Protein AF-A0A4D4KJ68-F1 (afdb_monomer_lite)

Structure (mmCIF, N/CA/C/O backbone):
data_AF-A0A4D4KJ68-F1
#
_entry.id   AF-A0A4D4KJ68-F1
#
loop_
_atom_site.group_PDB
_atom_site.id
_atom_site.type_symbol
_atom_site.label_atom_id
_atom_site.label_alt_id
_atom_site.label_comp_id
_atom_site.label_asym_id
_atom_site.label_entity_id
_atom_site.label_seq_id
_atom_site.pdbx_PDB_ins_code
_atom_site.Cartn_x
_atom_site.Cartn_y
_atom_site.Cartn_z
_atom_site.occupancy
_atom_site.B_iso_or_equiv
_atom_site.auth_seq_id
_atom_site.auth_comp_id
_atom_site.auth_asym_id
_atom_site.auth_atom_id
_atom_site.pdbx_PDB_model_num
ATOM 1 N N . MET A 1 1 ? 14.644 -0.369 -29.462 1.00 51.03 1 MET A N 1
ATOM 2 C CA . MET A 1 1 ? 15.284 -1.515 -28.786 1.00 51.03 1 MET A CA 1
ATOM 3 C C . MET A 1 1 ? 14.792 -2.746 -29.520 1.00 51.03 1 MET A C 1
ATOM 5 O O . MET A 1 1 ? 13.649 -2.711 -29.951 1.00 51.03 1 MET A O 1
ATOM 9 N N . ALA A 1 2 ? 15.653 -3.721 -29.808 1.00 58.53 2 ALA A N 1
ATOM 10 C CA . ALA A 1 2 ? 15.198 -4.954 -30.447 1.00 58.53 2 ALA A CA 1
ATOM 11 C C . ALA A 1 2 ? 14.446 -5.784 -29.404 1.00 58.53 2 ALA A C 1
ATOM 13 O O . ALA A 1 2 ? 14.924 -5.884 -28.274 1.00 58.53 2 ALA A O 1
ATOM 14 N N . ASP A 1 3 ? 13.296 -6.336 -29.775 1.00 65.88 3 ASP A N 1
ATOM 15 C CA . ASP A 1 3 ? 12.542 -7.241 -28.911 1.00 65.88 3 ASP A CA 1
ATOM 16 C C . ASP A 1 3 ? 13.425 -8.441 -28.543 1.00 65.88 3 ASP A C 1
ATOM 18 O O . ASP A 1 3 ? 14.059 -9.049 -29.415 1.00 65.88 3 ASP A O 1
ATOM 22 N N . HIS A 1 4 ? 13.492 -8.784 -27.255 1.00 74.12 4 HIS A N 1
ATOM 23 C CA . HIS A 1 4 ? 14.156 -10.002 -26.799 1.00 74.12 4 HIS A CA 1
ATOM 24 C C . HIS A 1 4 ? 13.129 -11.124 -26.625 1.00 74.12 4 HIS A C 1
ATOM 26 O O . HIS A 1 4 ? 11.942 -10.893 -26.393 1.00 74.12 4 HIS A O 1
ATOM 32 N N . LYS A 1 5 ? 13.575 -12.375 -26.762 1.00 83.62 5 LYS A N 1
ATOM 33 C CA . LYS A 1 5 ? 12.721 -13.523 -26.443 1.00 83.62 5 LYS A CA 1
ATOM 34 C C . LYS A 1 5 ? 12.580 -13.616 -24.929 1.00 83.62 5 LYS A C 1
ATOM 36 O O . LYS A 1 5 ? 13.603 -13.637 -24.254 1.00 83.62 5 LYS A O 1
ATOM 41 N N . LEU A 1 6 ? 11.343 -13.752 -24.447 1.00 84.62 6 LEU A N 1
ATOM 42 C CA . LEU A 1 6 ? 11.070 -13.957 -23.025 1.00 84.62 6 LEU A CA 1
ATOM 43 C C . LEU A 1 6 ? 11.907 -15.112 -22.464 1.00 84.62 6 LEU A C 1
ATOM 45 O O . LEU A 1 6 ? 11.899 -16.220 -23.015 1.00 84.62 6 LEU A O 1
ATOM 49 N N . ALA A 1 7 ? 12.594 -14.839 -21.364 1.00 84.31 7 ALA A N 1
ATOM 50 C CA . ALA A 1 7 ? 13.438 -15.771 -20.635 1.00 84.31 7 ALA A CA 1
ATOM 51 C C . ALA A 1 7 ? 12.916 -15.979 -19.205 1.00 84.31 7 ALA A C 1
ATOM 53 O O . ALA A 1 7 ? 12.116 -15.206 -18.681 1.00 84.31 7 ALA A O 1
ATOM 54 N N . VAL A 1 8 ? 13.332 -17.074 -18.567 1.00 85.50 8 VAL A N 1
ATOM 55 C CA . VAL A 1 8 ? 12.842 -17.463 -17.227 1.00 85.50 8 VAL A CA 1
ATOM 56 C C . VAL A 1 8 ? 13.342 -16.549 -16.104 1.00 85.50 8 VAL A C 1
ATOM 58 O O . VAL A 1 8 ? 12.780 -16.557 -15.010 1.00 85.50 8 VAL A O 1
ATOM 61 N N . ASP A 1 9 ? 14.405 -15.800 -16.372 1.00 81.81 9 ASP A N 1
ATOM 62 C CA . ASP A 1 9 ? 15.082 -14.859 -15.486 1.00 81.81 9 ASP A CA 1
ATOM 63 C C . ASP A 1 9 ? 14.724 -13.393 -15.774 1.00 81.81 9 ASP A C 1
ATOM 65 O O . ASP A 1 9 ? 15.215 -12.505 -15.075 1.00 81.81 9 ASP A O 1
ATOM 69 N N . ASP A 1 10 ? 13.832 -13.141 -16.739 1.00 83.62 10 ASP A N 1
ATOM 70 C CA . ASP A 1 10 ? 13.329 -11.798 -17.006 1.00 83.62 10 ASP A CA 1
ATOM 71 C C . ASP A 1 10 ? 12.609 -11.233 -15.781 1.00 83.62 10 ASP A C 1
ATOM 73 O O . ASP A 1 10 ? 11.670 -11.819 -15.229 1.00 83.62 10 ASP A O 1
ATOM 77 N N . GLU A 1 11 ? 13.009 -10.028 -15.388 1.00 83.19 11 GLU A N 1
ATOM 78 C CA . GLU A 1 11 ? 12.294 -9.278 -14.369 1.00 83.19 11 GLU A CA 1
ATOM 79 C C . GLU A 1 11 ? 11.077 -8.591 -14.989 1.00 83.19 11 GLU A C 1
ATOM 81 O O . GLU A 1 11 ? 11.127 -8.032 -16.082 1.00 83.19 11 GLU A O 1
ATOM 86 N N . PHE A 1 12 ? 9.947 -8.625 -14.292 1.00 82.44 12 PHE A N 1
ATOM 87 C CA . PHE A 1 12 ? 8.698 -8.062 -14.789 1.00 82.44 12 PHE A CA 1
ATOM 88 C C . PHE A 1 12 ? 7.925 -7.353 -13.693 1.00 82.44 12 PHE A C 1
ATOM 90 O O . PHE A 1 12 ? 8.007 -7.695 -12.521 1.00 82.44 12 PHE A O 1
ATOM 97 N N . ARG A 1 13 ? 7.098 -6.400 -14.102 1.00 81.19 13 ARG A N 1
ATOM 98 C CA . ARG A 1 13 ? 6.150 -5.689 -13.250 1.00 81.19 13 ARG A CA 1
ATOM 99 C C . ARG A 1 13 ? 4.973 -6.618 -12.875 1.00 81.19 13 ARG A C 1
ATOM 101 O O . ARG A 1 13 ? 4.144 -6.938 -13.711 1.00 81.19 13 ARG A O 1
ATOM 108 N N . MET A 1 14 ? 4.885 -7.051 -11.615 1.00 83.88 14 MET A N 1
ATOM 109 C CA . MET A 1 14 ? 3.949 -8.064 -11.081 1.00 83.88 14 MET A CA 1
ATOM 110 C C . MET A 1 14 ? 2.601 -7.506 -10.602 1.00 83.88 14 MET A C 1
ATOM 112 O O . MET A 1 14 ? 1.741 -8.268 -10.151 1.00 83.88 14 MET A O 1
ATOM 116 N N . GLY A 1 15 ? 2.433 -6.187 -10.649 1.00 84.94 15 GLY A N 1
ATOM 117 C CA . GLY A 1 15 ? 1.171 -5.495 -10.425 1.00 84.94 15 GLY A CA 1
ATOM 118 C C . GLY A 1 15 ? 0.495 -5.820 -9.118 1.00 84.94 15 GLY A C 1
ATOM 119 O O . GLY A 1 15 ? 1.079 -5.775 -8.038 1.00 84.94 15 GLY A O 1
ATOM 120 N N . SER A 1 16 ? -0.775 -6.189 -9.233 1.00 90.44 16 SER A N 1
ATOM 121 C CA . SER A 1 16 ? -1.639 -6.420 -8.084 1.00 90.44 16 SER A CA 1
ATOM 122 C C . SER A 1 16 ? -1.176 -7.554 -7.168 1.00 90.44 16 SER A C 1
ATOM 124 O O . SER A 1 16 ? -1.624 -7.603 -6.025 1.00 90.44 16 SER A O 1
ATOM 126 N N . ASN A 1 17 ? -0.222 -8.398 -7.581 1.00 91.25 17 ASN A N 1
ATOM 127 C CA . ASN A 1 17 ? 0.385 -9.383 -6.683 1.00 91.25 17 ASN A CA 1
ATOM 128 C C . ASN A 1 17 ? 1.067 -8.734 -5.461 1.00 91.25 17 ASN A C 1
ATOM 130 O O . ASN A 1 17 ? 1.138 -9.359 -4.402 1.00 91.25 17 ASN A O 1
ATOM 134 N N . THR A 1 18 ? 1.495 -7.472 -5.564 1.00 91.94 18 THR A N 1
ATOM 135 C CA . THR A 1 18 ? 2.026 -6.657 -4.456 1.00 91.94 18 THR A CA 1
ATOM 136 C C . THR A 1 18 ? 1.097 -6.580 -3.256 1.00 91.94 18 THR A C 1
ATOM 138 O O . THR A 1 18 ? 1.559 -6.505 -2.119 1.00 91.94 18 THR A O 1
ATOM 141 N N . LYS A 1 19 ? -0.217 -6.636 -3.485 1.00 97.00 19 LYS A N 1
ATOM 142 C CA . LYS A 1 19 ? -1.221 -6.614 -2.419 1.00 97.00 19 LYS A CA 1
ATOM 143 C C . LYS A 1 19 ? -0.991 -7.730 -1.405 1.00 97.00 19 LYS A C 1
ATOM 145 O O . LYS A 1 19 ? -1.200 -7.527 -0.215 1.00 97.00 19 LYS A O 1
ATOM 150 N N . THR A 1 20 ? -0.474 -8.871 -1.851 1.00 97.44 20 THR A N 1
ATOM 151 C CA . THR A 1 20 ? -0.107 -9.978 -0.963 1.00 97.44 20 THR A CA 1
ATOM 152 C C . THR A 1 20 ? 1.001 -9.571 0.008 1.00 97.44 20 THR A C 1
ATOM 154 O O . THR A 1 20 ? 0.875 -9.825 1.199 1.00 97.44 20 THR A O 1
ATOM 157 N N . LEU A 1 21 ? 2.040 -8.872 -0.464 1.00 97.31 21 LEU A N 1
ATOM 158 C CA . LEU A 1 21 ? 3.156 -8.404 0.371 1.00 97.31 21 LEU A CA 1
ATOM 159 C C . LEU A 1 21 ? 2.680 -7.377 1.407 1.00 97.31 21 LEU A C 1
ATOM 161 O O . LEU A 1 21 ? 2.966 -7.511 2.594 1.00 97.31 21 LEU A O 1
ATOM 165 N N . VAL A 1 22 ? 1.889 -6.392 0.973 1.00 98.44 22 VAL A N 1
ATOM 166 C CA . VAL A 1 22 ? 1.308 -5.372 1.865 1.00 98.44 22 VAL A CA 1
ATOM 167 C C . VAL A 1 22 ? 0.376 -6.012 2.898 1.00 98.44 22 VAL A C 1
ATOM 169 O O . VAL A 1 22 ? 0.438 -5.677 4.080 1.00 98.44 22 VAL A O 1
ATOM 172 N N . ALA A 1 23 ? -0.455 -6.974 2.484 1.00 98.75 23 ALA A N 1
ATOM 173 C CA . ALA A 1 23 ? -1.321 -7.715 3.395 1.00 98.75 23 ALA A CA 1
ATOM 174 C C . ALA A 1 23 ? -0.512 -8.514 4.425 1.00 98.75 23 ALA A C 1
ATOM 176 O O . ALA A 1 23 ? -0.848 -8.488 5.608 1.00 98.75 23 ALA A O 1
ATOM 177 N N . THR A 1 24 ? 0.574 -9.173 4.007 1.00 98.75 24 THR A N 1
ATOM 178 C CA . THR A 1 24 ? 1.491 -9.867 4.919 1.00 98.75 24 THR A CA 1
ATOM 179 C C . THR A 1 24 ? 2.070 -8.914 5.957 1.00 98.75 24 THR A C 1
ATOM 181 O O . THR A 1 24 ? 2.043 -9.247 7.138 1.00 98.75 24 THR A O 1
ATOM 184 N N . LEU A 1 25 ? 2.531 -7.724 5.562 1.00 98.75 25 LEU A N 1
ATOM 185 C CA . LEU A 1 25 ? 3.059 -6.740 6.511 1.00 98.75 25 LEU A CA 1
ATOM 186 C C . LEU A 1 25 ? 2.009 -6.285 7.528 1.00 98.75 25 LEU A C 1
ATOM 188 O O . LEU A 1 25 ? 2.297 -6.245 8.721 1.00 98.75 25 LEU A O 1
ATOM 192 N N . ILE A 1 26 ? 0.781 -5.998 7.086 1.00 98.81 26 ILE A N 1
ATOM 193 C CA . ILE A 1 26 ? -0.310 -5.637 8.004 1.00 98.81 26 ILE A CA 1
ATOM 194 C C . ILE A 1 26 ? -0.566 -6.776 8.993 1.00 98.81 26 ILE A C 1
ATOM 196 O O . ILE A 1 26 ? -0.664 -6.534 10.192 1.00 98.81 26 ILE A O 1
ATOM 200 N N . LEU A 1 27 ? -0.629 -8.022 8.520 1.00 98.88 27 LEU A N 1
ATOM 201 C CA . LEU A 1 27 ? -0.853 -9.186 9.380 1.00 98.88 27 LEU A CA 1
ATOM 202 C C . LEU A 1 27 ? 0.321 -9.461 10.334 1.00 98.88 27 LEU A C 1
ATOM 204 O O . LEU A 1 27 ? 0.080 -9.886 11.462 1.00 98.88 27 LEU A O 1
ATOM 208 N N . GLN A 1 28 ? 1.564 -9.172 9.937 1.00 98.81 28 GLN A N 1
ATOM 209 C CA . GLN A 1 28 ? 2.710 -9.191 10.852 1.00 98.81 28 GLN A CA 1
ATOM 210 C C . GLN A 1 28 ? 2.544 -8.145 11.960 1.00 98.81 28 GLN A C 1
ATOM 212 O O . GLN A 1 28 ? 2.694 -8.481 13.130 1.00 98.81 28 GLN A O 1
ATOM 217 N N . LEU A 1 29 ? 2.155 -6.907 11.628 1.00 98.81 29 LEU A N 1
ATOM 218 C CA . LEU A 1 29 ? 1.898 -5.875 12.641 1.00 98.81 29 LEU A CA 1
ATOM 219 C C . LEU A 1 29 ? 0.709 -6.222 13.554 1.00 98.81 29 LEU A C 1
ATOM 221 O O . LEU A 1 29 ? 0.718 -5.844 14.725 1.00 98.81 29 LEU A O 1
ATOM 225 N N . VAL A 1 30 ? -0.290 -6.958 13.052 1.00 98.81 30 VAL A N 1
ATOM 226 C CA . VAL A 1 30 ? -1.378 -7.513 13.877 1.00 98.81 30 VAL A CA 1
ATOM 227 C C . VAL A 1 30 ? -0.842 -8.546 14.864 1.00 98.81 30 VAL A C 1
ATOM 229 O O . VAL A 1 30 ? -1.183 -8.492 16.043 1.00 98.81 30 VAL A O 1
ATOM 232 N N . ALA A 1 31 ? 0.014 -9.464 14.409 1.00 98.69 31 ALA A N 1
ATOM 233 C CA . ALA A 1 31 ? 0.656 -10.447 15.282 1.00 98.69 31 ALA A CA 1
ATOM 234 C C . ALA A 1 31 ? 1.576 -9.789 16.329 1.00 98.69 31 ALA A C 1
ATOM 236 O O . ALA A 1 31 ? 1.710 -10.297 17.437 1.00 98.69 31 ALA A O 1
ATOM 237 N N . GLU A 1 32 ? 2.164 -8.636 16.001 1.00 98.56 32 GLU A N 1
ATOM 238 C CA . GLU A 1 32 ? 2.953 -7.798 16.915 1.00 98.56 32 GLU A CA 1
ATOM 239 C C . GLU A 1 32 ? 2.088 -6.903 17.829 1.00 98.56 32 GLU A C 1
ATOM 241 O O . GLU A 1 32 ? 2.636 -6.118 18.600 1.00 98.56 32 GLU A O 1
ATOM 246 N N . HIS A 1 33 ? 0.753 -6.980 17.747 1.00 98.31 33 HIS A N 1
ATOM 247 C CA . HIS A 1 33 ? -0.193 -6.122 18.479 1.00 98.31 33 HIS A CA 1
ATOM 248 C C . HIS A 1 33 ? -0.014 -4.612 18.239 1.00 98.31 33 HIS A C 1
ATOM 250 O O . HIS A 1 33 ? -0.401 -3.787 19.067 1.00 98.31 33 HIS A O 1
ATOM 256 N N . ARG A 1 34 ? 0.562 -4.230 17.097 1.00 98.38 34 ARG A N 1
ATOM 257 C CA . ARG A 1 34 ? 0.805 -2.826 16.730 1.00 98.38 34 ARG A CA 1
ATOM 258 C C . ARG A 1 34 ? -0.365 -2.190 15.994 1.00 98.38 34 ARG A C 1
ATOM 260 O O . ARG A 1 34 ? -0.518 -0.976 16.040 1.00 98.38 34 ARG A O 1
ATOM 267 N N . VAL A 1 35 ? -1.168 -3.008 15.318 1.00 98.44 35 VAL A N 1
ATOM 268 C CA . VAL A 1 35 ? -2.425 -2.622 14.664 1.00 98.44 35 VAL A CA 1
ATOM 269 C C . VAL A 1 35 ? -3.462 -3.721 14.898 1.00 98.44 35 VAL A C 1
ATOM 271 O O . VAL A 1 35 ? -3.095 -4.875 15.110 1.00 98.44 35 VAL A O 1
ATOM 274 N N . ASN A 1 36 ? -4.753 -3.411 14.804 1.00 98.69 36 ASN A N 1
ATOM 275 C CA . ASN A 1 36 ? -5.816 -4.417 14.814 1.00 98.69 36 ASN A CA 1
ATOM 276 C C . ASN A 1 36 ? -6.622 -4.394 13.519 1.00 98.69 36 ASN A C 1
ATOM 278 O O . ASN A 1 36 ? -6.922 -3.350 12.947 1.00 98.69 36 ASN A O 1
ATOM 282 N N . LEU A 1 37 ? -7.097 -5.566 13.099 1.00 98.81 37 LEU A N 1
ATOM 283 C CA . LEU A 1 37 ? -7.977 -5.694 11.932 1.00 98.81 37 LEU A CA 1
ATOM 284 C C . LEU A 1 37 ? -9.317 -4.951 12.093 1.00 98.81 37 LEU A C 1
ATOM 286 O O . LEU A 1 37 ? -9.995 -4.684 11.101 1.00 98.81 37 LEU A O 1
ATOM 290 N N . THR A 1 38 ? -9.708 -4.647 13.328 1.00 98.75 38 THR A N 1
ATOM 291 C CA . THR A 1 38 ? -10.910 -3.879 13.674 1.00 98.75 38 THR A CA 1
ATOM 292 C C . THR A 1 38 ? -10.646 -2.390 13.855 1.00 98.75 38 THR A C 1
ATOM 294 O O . THR A 1 38 ? -11.609 -1.653 14.050 1.00 98.75 38 THR A O 1
ATOM 297 N N . ASP A 1 39 ? -9.389 -1.939 13.790 1.00 98.75 39 ASP A N 1
ATOM 298 C CA . ASP A 1 39 ? -9.089 -0.513 13.862 1.00 98.75 39 ASP A CA 1
ATOM 299 C C . ASP A 1 39 ? -9.776 0.208 12.708 1.00 98.75 39 ASP A C 1
ATOM 301 O O . ASP A 1 39 ? -9.776 -0.269 11.564 1.00 98.75 39 ASP A O 1
ATOM 305 N N . SER A 1 40 ? -10.359 1.362 13.021 1.00 98.69 40 SER A N 1
ATOM 306 C CA . SER A 1 40 ? -10.945 2.220 12.003 1.00 98.69 40 SER A CA 1
ATOM 307 C C . SER A 1 40 ? -9.850 2.879 11.169 1.00 98.69 40 SER A C 1
ATOM 309 O O . SER A 1 40 ? -8.767 3.187 11.675 1.00 98.69 40 SER A O 1
ATOM 311 N N . VAL A 1 41 ? -10.142 3.154 9.901 1.00 98.44 41 VAL A N 1
ATOM 312 C CA . VAL A 1 41 ? -9.237 3.924 9.043 1.00 98.44 41 VAL A CA 1
ATOM 313 C C . VAL A 1 41 ? -9.016 5.319 9.621 1.00 98.44 41 VAL A C 1
ATOM 315 O O . VAL A 1 41 ? -7.892 5.797 9.588 1.00 98.44 41 VAL A O 1
ATOM 318 N N . GLU A 1 42 ? -10.031 5.932 10.237 1.00 98.44 42 GLU A N 1
ATOM 319 C CA . GLU A 1 42 ? -9.910 7.248 10.888 1.00 98.44 42 GLU A CA 1
ATOM 320 C C . GLU A 1 42 ? -8.856 7.271 12.008 1.00 98.44 42 GLU A C 1
ATOM 322 O O . GLU A 1 42 ? -8.158 8.266 12.180 1.00 98.44 42 GLU A O 1
ATOM 327 N N . SER A 1 43 ? -8.704 6.174 12.760 1.00 98.25 43 SER A N 1
ATOM 328 C CA . SER A 1 43 ? -7.710 6.070 13.841 1.00 98.25 43 SER A CA 1
ATOM 329 C C . SER A 1 43 ? -6.278 6.201 13.320 1.00 98.25 43 SER A C 1
ATOM 331 O O . SER A 1 43 ? -5.413 6.764 13.990 1.00 98.25 43 SER A O 1
ATOM 333 N N . TRP A 1 44 ? -6.032 5.709 12.106 1.00 98.25 44 TRP A N 1
ATOM 334 C CA . TRP A 1 44 ? -4.719 5.740 11.476 1.00 98.25 44 TRP A CA 1
ATOM 335 C C . TRP A 1 44 ? -4.568 6.921 10.517 1.00 98.25 44 TRP A C 1
ATOM 337 O O . TRP A 1 44 ? -3.528 7.562 10.498 1.00 98.25 44 TRP A O 1
ATOM 347 N N . LEU A 1 45 ? -5.595 7.290 9.767 1.00 98.00 45 LEU A N 1
ATOM 348 C CA . LEU A 1 45 ? -5.553 8.312 8.721 1.00 98.00 45 LEU A CA 1
ATOM 349 C C . LEU A 1 45 ? -6.611 9.399 8.997 1.00 98.00 45 LEU A C 1
ATOM 351 O O . LEU A 1 45 ? -7.562 9.535 8.222 1.00 98.00 45 LEU A O 1
ATOM 355 N N . PRO A 1 46 ? -6.484 10.154 10.109 1.00 97.88 46 PRO A N 1
ATOM 356 C CA . PRO A 1 46 ? -7.522 11.076 10.559 1.00 97.88 46 PRO A CA 1
ATOM 357 C C . PRO A 1 46 ? -7.792 12.156 9.511 1.00 97.88 46 PRO A C 1
ATOM 359 O O . PRO A 1 46 ? -6.865 12.809 9.031 1.00 97.88 46 PRO A O 1
ATOM 362 N N . GLY A 1 47 ? -9.064 12.332 9.154 1.00 96.50 47 GLY A N 1
ATOM 363 C CA . GLY A 1 47 ? -9.511 13.327 8.177 1.00 96.50 47 GLY A CA 1
ATOM 364 C C . GLY A 1 47 ? -9.177 13.035 6.709 1.00 96.50 47 GLY A C 1
ATOM 365 O O . GLY A 1 47 ? -9.579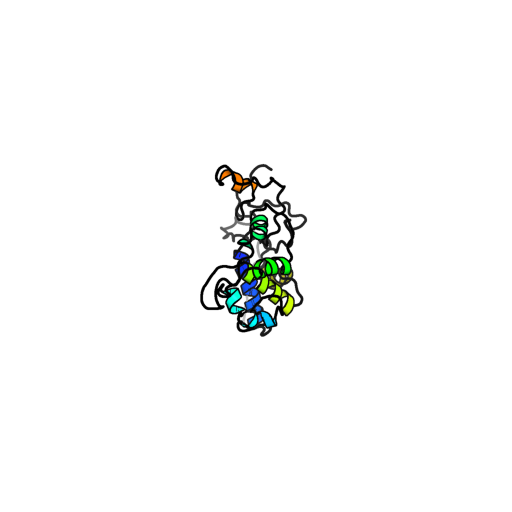 13.818 5.852 1.00 96.50 47 GLY A O 1
ATOM 366 N N . LEU A 1 48 ? -8.487 11.933 6.388 1.00 96.69 48 LEU A N 1
ATOM 367 C CA . LEU A 1 48 ? -8.103 11.627 5.000 1.00 96.69 48 LEU A CA 1
ATOM 368 C C . LEU A 1 48 ? -9.169 10.838 4.232 1.00 96.69 48 LEU A C 1
ATOM 370 O O . LEU A 1 48 ? -9.211 10.897 3.005 1.00 96.69 48 LEU A O 1
ATOM 374 N N . VAL A 1 49 ? -10.032 10.100 4.938 1.00 96.62 49 VAL A N 1
ATOM 375 C CA . VAL A 1 49 ? -11.066 9.252 4.330 1.00 96.62 49 VAL A CA 1
ATOM 376 C C . VAL A 1 49 ? -12.442 9.633 4.877 1.00 96.62 49 VAL A C 1
ATOM 378 O O . VAL A 1 49 ? -12.743 9.327 6.034 1.00 96.62 49 VAL A O 1
ATOM 381 N N . PRO A 1 50 ? -13.319 10.258 4.070 1.00 93.94 50 PRO A N 1
ATOM 382 C CA . PRO A 1 50 ? -14.698 10.521 4.464 1.00 93.94 50 PRO A CA 1
ATOM 383 C C . PRO A 1 50 ? -15.407 9.235 4.908 1.00 93.94 50 PRO A C 1
ATOM 385 O O . PRO A 1 50 ? -15.420 8.234 4.195 1.00 93.94 50 PRO A O 1
ATOM 388 N N . GLY A 1 51 ? -15.978 9.241 6.114 1.00 94.31 51 GLY A N 1
ATOM 389 C CA . GLY A 1 51 ? -16.600 8.045 6.695 1.00 94.31 51 GLY A CA 1
ATOM 390 C C . GLY A 1 51 ? -15.610 6.978 7.187 1.00 94.31 51 GLY A C 1
ATOM 391 O O . GLY A 1 51 ? -16.040 5.885 7.554 1.00 94.31 51 GLY A O 1
ATOM 392 N N . GLY A 1 52 ? -14.310 7.288 7.273 1.00 97.06 52 GLY A N 1
ATOM 393 C CA . GLY A 1 52 ? -13.243 6.369 7.689 1.00 97.06 52 GLY A CA 1
ATOM 394 C C . GLY A 1 52 ? -13.442 5.724 9.065 1.00 97.06 52 GLY A C 1
ATOM 395 O O . GLY A 1 52 ? -12.882 4.664 9.330 1.00 97.06 52 GLY A O 1
ATOM 396 N N . ARG A 1 53 ? -14.299 6.295 9.924 1.00 98.25 53 ARG A N 1
ATOM 397 C CA . ARG A 1 53 ? -14.709 5.696 11.209 1.00 98.25 53 ARG A CA 1
ATOM 398 C C . ARG A 1 53 ? -15.456 4.369 11.049 1.00 98.25 53 ARG A C 1
ATOM 400 O O . ARG A 1 53 ? -15.393 3.533 11.942 1.00 98.25 53 ARG A O 1
ATOM 407 N N . ALA A 1 54 ? -16.171 4.183 9.939 1.00 98.38 54 ALA A N 1
ATOM 408 C CA . ALA A 1 54 ? -16.952 2.977 9.657 1.00 98.38 54 ALA A CA 1
ATOM 409 C C . ALA A 1 54 ? -16.182 1.934 8.825 1.00 98.38 54 ALA A C 1
ATOM 411 O O . ALA A 1 54 ? -16.672 0.823 8.633 1.00 98.38 54 ALA A O 1
ATOM 412 N N . ILE A 1 55 ? -14.996 2.283 8.320 1.00 98.75 55 ILE A N 1
ATOM 413 C CA . ILE A 1 55 ? -14.150 1.408 7.505 1.00 98.75 55 ILE A CA 1
ATOM 414 C C . ILE A 1 55 ? -13.050 0.853 8.403 1.00 98.75 55 ILE A C 1
ATOM 416 O O . ILE A 1 55 ? -12.373 1.622 9.077 1.00 98.75 55 ILE A O 1
ATOM 420 N N . THR A 1 56 ? -12.847 -0.463 8.403 1.00 98.94 56 THR A N 1
ATOM 421 C CA . THR A 1 56 ? -11.775 -1.100 9.186 1.00 98.94 56 THR A CA 1
ATOM 422 C C . THR A 1 56 ? -10.606 -1.547 8.317 1.00 98.94 56 THR A C 1
ATOM 424 O O . THR A 1 56 ? -10.763 -1.750 7.110 1.00 98.94 56 THR A O 1
ATOM 427 N N . LEU A 1 57 ? -9.441 -1.793 8.927 1.00 98.88 57 LEU A N 1
ATOM 428 C CA . LEU A 1 57 ? -8.291 -2.366 8.211 1.00 98.88 57 LEU A CA 1
ATOM 429 C C . LEU A 1 57 ? -8.627 -3.714 7.547 1.00 98.88 57 LEU A C 1
ATOM 431 O O . LEU A 1 57 ? -8.188 -3.978 6.427 1.00 98.88 57 LEU A O 1
ATOM 435 N N . ARG A 1 58 ? -9.475 -4.546 8.174 1.00 98.88 58 ARG A N 1
ATOM 436 C CA . ARG A 1 58 ? -9.992 -5.783 7.559 1.00 98.88 58 ARG A CA 1
ATOM 437 C C . ARG A 1 58 ? -10.751 -5.514 6.263 1.00 98.88 58 ARG A C 1
ATOM 439 O O . ARG A 1 58 ? -10.578 -6.265 5.309 1.00 98.88 58 ARG A O 1
ATOM 446 N N . MET A 1 59 ? -11.585 -4.473 6.243 1.00 98.88 59 MET A N 1
ATOM 447 C CA . MET A 1 59 ? -12.382 -4.106 5.068 1.00 98.88 59 MET A CA 1
ATOM 448 C C . MET A 1 59 ? -11.517 -3.591 3.915 1.00 98.88 59 MET A C 1
ATOM 450 O O . MET A 1 59 ? -11.861 -3.786 2.750 1.00 98.88 59 MET A O 1
ATOM 454 N N . LEU A 1 60 ? -10.392 -2.937 4.225 1.00 98.81 60 LEU A N 1
ATOM 455 C CA . LEU A 1 60 ? -9.410 -2.566 3.209 1.00 98.81 60 LEU A CA 1
ATOM 456 C C . LEU A 1 60 ? -8.765 -3.820 2.598 1.00 98.81 60 LEU A C 1
ATOM 458 O O . LEU A 1 60 ? -8.773 -3.976 1.378 1.00 98.81 60 LEU A O 1
ATOM 462 N N . LEU A 1 61 ? -8.278 -4.739 3.442 1.00 98.81 61 LEU A N 1
ATOM 463 C CA . LEU A 1 61 ? -7.596 -5.971 3.015 1.00 98.81 61 LEU A CA 1
ATOM 464 C C . LEU A 1 61 ? -8.459 -6.876 2.128 1.00 98.81 61 LEU A C 1
ATOM 466 O O . LEU A 1 61 ? -7.938 -7.548 1.246 1.00 98.81 61 LEU A O 1
ATOM 470 N N . ASN A 1 62 ? -9.768 -6.933 2.376 1.00 98.69 62 ASN A N 1
ATOM 471 C CA . ASN A 1 62 ? -10.676 -7.843 1.674 1.00 98.69 62 ASN A CA 1
ATOM 472 C C . ASN A 1 62 ? -11.564 -7.151 0.625 1.00 98.69 62 ASN A C 1
ATOM 474 O O . ASN A 1 62 ? -12.473 -7.789 0.096 1.00 98.69 62 ASN A O 1
ATOM 478 N N . HIS A 1 63 ? -11.319 -5.870 0.330 1.00 98.56 63 HIS A N 1
ATOM 479 C CA . HIS A 1 63 ? -12.077 -5.089 -0.650 1.00 98.56 63 HIS A CA 1
ATOM 480 C C . HIS A 1 63 ? -13.582 -4.925 -0.356 1.00 98.56 63 HIS A C 1
ATOM 482 O O . HIS A 1 63 ? -14.405 -4.815 -1.266 1.00 98.56 63 HIS A O 1
ATOM 488 N N . THR A 1 64 ? -13.959 -4.842 0.924 1.00 98.75 64 THR A N 1
ATOM 489 C CA . THR A 1 64 ? -15.340 -4.540 1.347 1.00 98.75 64 THR A CA 1
ATOM 490 C C . THR A 1 64 ? -15.495 -3.147 1.963 1.00 98.75 64 THR A C 1
ATOM 492 O O . THR A 1 64 ? -16.455 -2.897 2.687 1.00 98.75 64 THR A O 1
ATOM 495 N N . SER A 1 65 ? -14.551 -2.234 1.733 1.00 98.56 65 SER A N 1
ATOM 496 C CA . SER A 1 65 ? -14.583 -0.863 2.271 1.00 98.56 65 SER A CA 1
ATOM 497 C C . SER A 1 65 ? -15.636 0.034 1.614 1.00 98.56 65 SER A C 1
ATOM 499 O O . SER A 1 65 ? -16.154 0.934 2.267 1.00 98.56 65 SER A O 1
ATOM 501 N N . GLY A 1 66 ? -15.943 -0.207 0.335 1.00 98.06 66 GLY A N 1
ATOM 502 C CA . GLY A 1 66 ? -16.764 0.683 -0.489 1.00 98.06 66 GLY A CA 1
ATOM 503 C C . GLY A 1 66 ? -16.009 1.883 -1.070 1.00 98.06 66 GLY A C 1
ATOM 504 O O . GLY A 1 66 ? -16.642 2.723 -1.705 1.00 98.06 66 GLY A O 1
ATOM 505 N N . LEU A 1 67 ? -14.687 1.982 -0.876 1.00 98.06 67 LEU A N 1
ATOM 506 C CA . LEU A 1 67 ? -13.883 3.061 -1.459 1.00 98.06 67 LEU A CA 1
ATOM 507 C C . LEU A 1 67 ? -13.844 2.961 -2.986 1.00 98.06 67 LEU A C 1
ATOM 509 O O . LEU A 1 67 ? -13.593 1.886 -3.534 1.00 98.06 67 LEU A O 1
ATOM 513 N N . TYR A 1 68 ? -14.027 4.104 -3.646 1.00 97.75 68 TYR A N 1
ATOM 514 C CA . TYR A 1 68 ? -13.814 4.259 -5.084 1.00 97.75 68 TYR A CA 1
ATOM 515 C C . TYR A 1 68 ? -12.373 3.872 -5.457 1.00 97.75 68 TYR A C 1
ATOM 517 O O . TYR A 1 68 ? -11.445 4.121 -4.679 1.00 97.75 68 TYR A O 1
ATOM 525 N N . ASP A 1 69 ? -12.165 3.236 -6.609 1.00 95.19 69 ASP A N 1
ATOM 526 C CA . ASP A 1 69 ? -10.825 2.910 -7.100 1.00 95.19 69 ASP A CA 1
ATOM 527 C C . ASP A 1 69 ? -10.242 4.122 -7.833 1.00 95.19 69 ASP A C 1
ATOM 529 O O . ASP A 1 69 ? -10.805 4.580 -8.821 1.00 95.19 69 ASP A O 1
ATOM 533 N N . TYR A 1 70 ? -9.103 4.654 -7.381 1.00 91.44 70 TYR A N 1
ATOM 534 C CA . TYR A 1 70 ? -8.469 5.790 -8.055 1.00 91.44 70 TYR A CA 1
ATOM 535 C C . TYR A 1 70 ? -8.148 5.499 -9.532 1.00 91.44 70 TYR A C 1
ATOM 537 O O . TYR A 1 70 ? -8.020 6.435 -10.313 1.00 91.44 70 TYR A O 1
ATOM 545 N N . THR A 1 71 ? -8.022 4.228 -9.930 1.00 87.00 71 THR A N 1
ATOM 546 C CA . THR A 1 71 ? -7.786 3.833 -11.330 1.00 87.00 71 THR A CA 1
ATOM 547 C C . THR A 1 71 ? -9.027 3.936 -12.218 1.00 87.00 71 THR A C 1
ATOM 549 O O . THR A 1 71 ? -8.876 3.998 -13.435 1.00 87.00 71 THR A O 1
ATOM 552 N N . ASP A 1 72 ? -10.221 4.046 -11.629 1.00 89.69 72 ASP A N 1
ATOM 553 C CA . ASP A 1 72 ? -11.463 4.356 -12.346 1.00 89.69 72 ASP A CA 1
ATOM 554 C C . ASP A 1 72 ? -11.643 5.875 -12.547 1.00 89.69 72 ASP A C 1
ATOM 556 O O . ASP A 1 72 ? -12.538 6.314 -13.270 1.00 89.69 72 ASP A O 1
ATOM 560 N N . ASP A 1 73 ? -10.829 6.716 -11.899 1.00 92.06 73 ASP A N 1
ATOM 561 C CA . ASP A 1 73 ? -10.790 8.155 -12.174 1.00 92.06 73 ASP A CA 1
ATOM 562 C C . ASP A 1 73 ? -9.974 8.419 -13.454 1.00 92.06 73 ASP A C 1
ATOM 564 O O . ASP A 1 73 ? -8.899 7.833 -13.606 1.00 92.06 73 ASP A O 1
A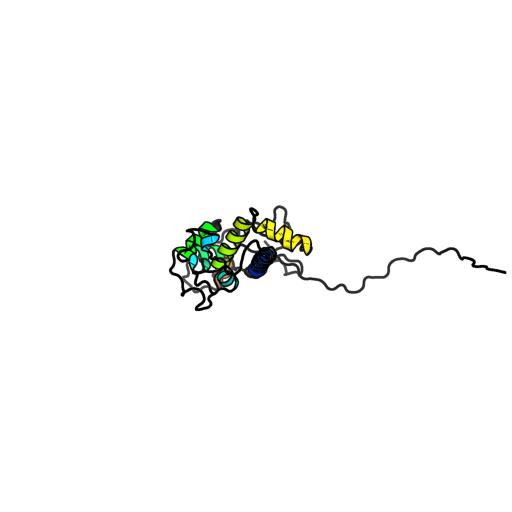TOM 568 N N . PRO A 1 74 ? -10.400 9.319 -14.363 1.00 88.00 74 PRO A N 1
ATOM 569 C CA . PRO A 1 74 ? -9.664 9.600 -15.596 1.00 88.00 74 PRO A CA 1
ATOM 570 C C . PRO A 1 74 ? -8.178 9.942 -15.402 1.00 88.00 74 PRO A C 1
ATOM 572 O O .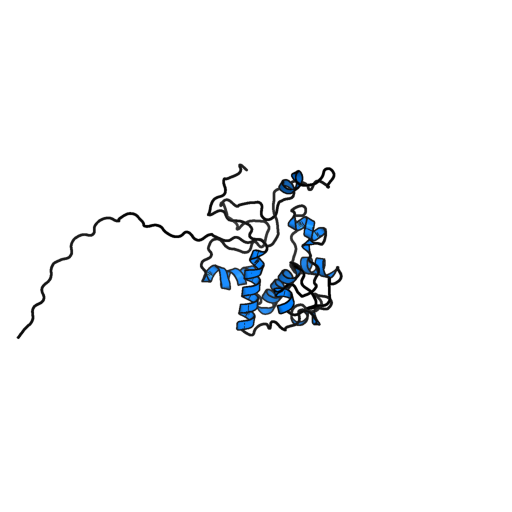 PRO A 1 74 ? -7.356 9.539 -16.224 1.00 88.00 74 PRO A O 1
ATOM 575 N N . ALA A 1 75 ? -7.808 10.652 -14.330 1.00 87.12 75 ALA A N 1
ATOM 576 C CA . ALA A 1 75 ? -6.410 10.989 -14.057 1.00 87.12 75 ALA A CA 1
ATOM 577 C C . ALA A 1 75 ? -5.601 9.764 -13.593 1.00 87.12 75 ALA A C 1
ATOM 579 O O . ALA A 1 75 ? -4.444 9.581 -13.990 1.00 87.12 75 ALA A O 1
ATOM 580 N N . GLY A 1 76 ? -6.215 8.893 -12.790 1.00 84.69 76 GLY A N 1
ATOM 581 C CA . GLY A 1 76 ? -5.602 7.633 -12.379 1.00 84.69 76 GLY A CA 1
ATOM 582 C C . GLY A 1 76 ? -5.478 6.662 -13.549 1.00 84.69 76 GLY A C 1
ATOM 583 O O . GLY A 1 76 ? -4.405 6.093 -13.755 1.00 84.69 76 GLY A O 1
ATOM 584 N N . LEU A 1 77 ? -6.524 6.551 -14.375 1.00 81.12 77 LEU A N 1
ATOM 585 C CA . LEU A 1 77 ? -6.536 5.737 -15.588 1.00 81.12 77 LEU A CA 1
ATOM 586 C C . LEU A 1 77 ? -5.446 6.175 -16.577 1.00 81.12 77 LEU A C 1
ATOM 588 O O . LEU A 1 77 ? -4.715 5.341 -17.116 1.00 81.12 77 LEU A O 1
ATOM 592 N N . ALA A 1 78 ? -5.291 7.484 -16.790 1.00 77.44 78 ALA A N 1
ATOM 593 C CA . ALA A 1 78 ? -4.235 8.025 -17.642 1.00 77.44 78 ALA A CA 1
ATOM 594 C C . ALA A 1 78 ? -2.836 7.637 -17.133 1.00 77.44 78 ALA A C 1
ATOM 596 O O . ALA A 1 78 ? -1.953 7.325 -17.930 1.00 77.44 78 ALA A O 1
ATOM 597 N N . SER A 1 79 ? -2.639 7.588 -15.814 1.00 80.19 79 SER A N 1
ATOM 598 C CA . SER A 1 79 ? -1.355 7.204 -15.216 1.00 80.19 79 SER A CA 1
ATOM 599 C C . SER A 1 79 ? -1.054 5.712 -15.405 1.00 80.19 79 SER A C 1
ATOM 601 O O . SER A 1 79 ? 0.025 5.360 -15.879 1.00 80.19 79 SER A O 1
ATOM 603 N N . VAL A 1 80 ? -2.017 4.826 -15.120 1.00 75.31 80 VAL A N 1
ATOM 604 C CA . VAL A 1 80 ? -1.813 3.364 -15.246 1.00 75.31 80 VAL A CA 1
ATOM 605 C C . VAL A 1 80 ? -1.711 2.888 -16.698 1.00 75.31 80 VAL A C 1
ATOM 607 O O . VAL A 1 80 ? -1.082 1.874 -16.973 1.00 75.31 80 VAL A O 1
ATOM 610 N N . THR A 1 81 ? -2.289 3.633 -17.644 1.00 71.75 81 THR A N 1
ATOM 611 C CA . THR A 1 81 ? -2.150 3.371 -19.091 1.00 71.75 81 THR A CA 1
ATOM 612 C C . THR A 1 81 ? -0.906 4.028 -19.699 1.00 71.75 81 THR A C 1
ATOM 614 O O . THR A 1 81 ? -0.659 3.931 -20.903 1.00 71.75 81 THR A O 1
ATOM 617 N N . GLY A 1 82 ? -0.110 4.732 -18.887 1.00 70.94 82 GLY A N 1
ATOM 618 C CA . GLY A 1 82 ? 1.091 5.437 -19.326 1.00 70.94 82 GLY A CA 1
ATOM 619 C C . GLY A 1 82 ? 0.824 6.674 -20.192 1.00 70.94 82 GLY A C 1
ATOM 620 O O . GLY A 1 82 ? 1.763 7.212 -20.780 1.00 70.94 82 GLY A O 1
ATOM 621 N N . GLN A 1 83 ? -0.423 7.144 -20.281 1.00 69.62 83 GLN A N 1
ATOM 622 C CA . GLN A 1 83 ? -0.771 8.409 -20.937 1.00 69.62 83 GLN A CA 1
ATOM 623 C C . GLN A 1 83 ? -0.298 9.626 -20.130 1.00 69.62 83 GLN A C 1
ATOM 625 O O . GLN A 1 83 ? 0.049 10.649 -20.720 1.00 69.62 83 GLN A O 1
ATOM 630 N N . ASP A 1 84 ? -0.244 9.495 -18.805 1.00 73.12 84 ASP A N 1
ATOM 631 C CA . ASP A 1 84 ? 0.365 10.450 -17.882 1.00 73.12 84 ASP A CA 1
ATOM 632 C C . ASP A 1 84 ? 1.541 9.783 -17.149 1.00 73.12 84 ASP A C 1
ATOM 634 O O . ASP A 1 84 ? 1.485 8.614 -16.777 1.00 73.12 84 ASP A O 1
ATOM 638 N N . GLN A 1 85 ? 2.636 10.521 -16.984 1.00 72.75 85 GLN A N 1
ATOM 639 C CA . GLN A 1 85 ? 3.867 10.070 -16.322 1.00 72.75 85 GLN A CA 1
ATOM 640 C C . GLN A 1 85 ? 4.080 10.785 -14.978 1.00 72.75 85 GLN A C 1
ATOM 642 O O . GLN A 1 85 ? 5.166 10.713 -14.395 1.00 72.75 85 GLN A O 1
ATOM 647 N N . ARG A 1 86 ? 3.063 11.509 -14.493 1.00 75.94 86 ARG A N 1
ATOM 648 C CA . ARG A 1 86 ? 3.076 12.170 -13.192 1.00 75.94 86 ARG A CA 1
ATOM 649 C C . ARG A 1 86 ? 3.464 11.193 -12.079 1.00 75.94 86 ARG A C 1
ATOM 651 O O . ARG A 1 86 ? 3.034 10.042 -12.040 1.00 75.94 86 ARG A O 1
ATOM 658 N N . GLN A 1 87 ? 4.280 11.684 -11.151 1.00 81.06 87 GLN A N 1
ATOM 659 C CA . GLN A 1 87 ? 4.521 11.006 -9.884 1.00 81.06 87 GLN A CA 1
ATOM 660 C C . GLN A 1 87 ? 3.413 11.391 -8.912 1.00 81.06 87 GLN A C 1
ATOM 662 O O . GLN A 1 87 ? 3.128 12.578 -8.750 1.00 81.06 87 GLN A O 1
ATOM 667 N N . TRP A 1 88 ? 2.804 10.383 -8.300 1.00 85.56 88 TRP A N 1
ATOM 668 C CA . TRP A 1 88 ? 1.728 10.557 -7.339 1.00 85.56 88 TRP A CA 1
ATOM 669 C C . TRP A 1 88 ? 2.209 10.185 -5.945 1.00 85.56 88 TRP A C 1
ATOM 671 O O . TRP A 1 88 ? 2.810 9.120 -5.769 1.00 85.56 88 TRP A O 1
ATOM 681 N N . THR A 1 89 ? 1.919 11.021 -4.951 1.00 90.25 89 THR A N 1
ATOM 682 C CA . THR A 1 89 ? 2.058 10.601 -3.552 1.00 90.25 89 THR A CA 1
ATOM 683 C C . THR A 1 89 ? 0.883 9.698 -3.147 1.00 90.25 89 THR A C 1
ATOM 685 O O . THR A 1 89 ? -0.192 9.764 -3.761 1.00 90.25 89 THR A O 1
ATOM 688 N N . PRO A 1 90 ? 1.034 8.859 -2.104 1.00 92.12 90 PRO A N 1
ATOM 689 C CA . PRO A 1 90 ? -0.080 8.087 -1.554 1.00 92.12 90 PRO A CA 1
ATOM 690 C C . PRO A 1 90 ? -1.291 8.960 -1.190 1.00 92.12 90 PRO A C 1
ATOM 692 O O . PRO A 1 90 ? -2.429 8.583 -1.466 1.00 92.12 90 PRO A O 1
ATOM 695 N N . GLU A 1 91 ? -1.057 10.152 -0.637 1.00 92.56 91 GLU A N 1
ATOM 696 C CA . GLU A 1 91 ? -2.100 11.122 -0.293 1.00 92.56 91 GLU A CA 1
ATOM 697 C C . GLU A 1 91 ? -2.834 11.629 -1.531 1.00 92.56 91 GLU A C 1
ATOM 699 O O . GLU A 1 91 ? -4.055 11.757 -1.496 1.00 92.56 91 GLU A O 1
ATOM 704 N N . GLU A 1 92 ? -2.127 11.906 -2.631 1.00 93.56 92 GLU A N 1
ATOM 705 C CA . GLU A 1 92 ? -2.760 12.367 -3.867 1.00 93.56 92 GLU A CA 1
ATOM 706 C C . GLU A 1 92 ? -3.630 11.271 -4.502 1.00 93.56 92 GLU A C 1
ATOM 708 O O . GLU A 1 92 ? -4.739 11.566 -4.950 1.00 93.56 92 GLU A O 1
ATOM 713 N N . LEU A 1 93 ? -3.177 10.009 -4.496 1.00 92.44 93 LEU A N 1
ATOM 714 C CA . LEU A 1 93 ? -3.973 8.870 -4.979 1.00 92.44 93 LEU A CA 1
ATOM 715 C C . LEU A 1 93 ? -5.203 8.626 -4.101 1.00 92.44 93 LEU A C 1
ATOM 717 O O . LEU A 1 93 ? -6.302 8.400 -4.612 1.00 92.44 93 LEU A O 1
ATOM 721 N N . LEU A 1 94 ? -5.038 8.703 -2.778 1.00 95.12 94 LEU A N 1
ATOM 722 C CA . LEU A 1 94 ? -6.149 8.587 -1.841 1.00 95.12 94 LEU A CA 1
ATOM 723 C C . LEU A 1 94 ? -7.151 9.732 -2.040 1.00 95.12 94 LEU A C 1
ATOM 725 O O . LEU A 1 94 ? -8.353 9.485 -2.117 1.00 95.12 94 LEU A O 1
ATOM 729 N N . ALA A 1 95 ? -6.662 10.965 -2.189 1.00 95.25 95 ALA A N 1
ATOM 730 C CA . ALA A 1 95 ? -7.481 12.144 -2.444 1.00 95.25 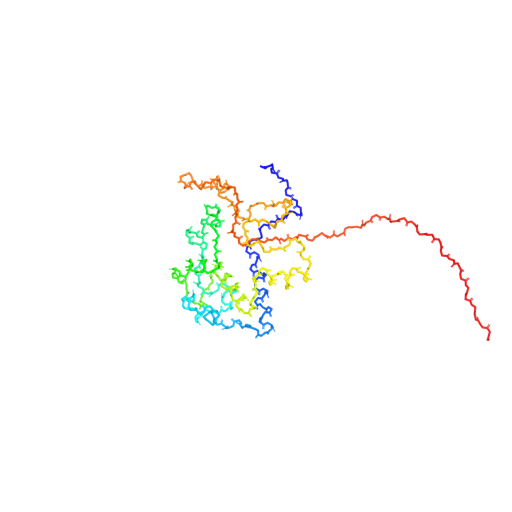95 ALA A CA 1
ATOM 731 C C . ALA A 1 95 ? -8.217 12.074 -3.787 1.00 95.25 95 ALA A C 1
ATOM 733 O O . ALA A 1 95 ? -9.313 12.619 -3.909 1.00 95.25 95 ALA A O 1
ATOM 734 N N . LEU A 1 96 ? -7.643 11.417 -4.798 1.00 93.56 96 LEU A N 1
ATOM 735 C CA . LEU A 1 96 ? -8.314 11.210 -6.078 1.00 93.56 96 LEU A CA 1
ATOM 736 C C . LEU A 1 96 ? -9.570 10.351 -5.901 1.00 93.56 96 LEU A C 1
ATOM 738 O O . LEU A 1 96 ? -10.639 10.712 -6.383 1.00 93.56 96 LEU A O 1
ATOM 742 N N . ALA A 1 97 ? -9.460 9.267 -5.133 1.00 93.50 97 ALA A N 1
ATOM 743 C CA . ALA A 1 97 ? -10.584 8.389 -4.834 1.00 93.50 97 ALA A CA 1
ATOM 744 C C . ALA A 1 97 ? -11.628 9.032 -3.906 1.00 93.50 97 ALA A C 1
ATOM 746 O O . ALA A 1 97 ? -12.825 8.872 -4.130 1.00 93.50 97 ALA A O 1
ATOM 747 N N . THR A 1 98 ? -11.211 9.774 -2.874 1.00 94.44 98 THR A N 1
ATOM 748 C CA . THR A 1 98 ? -12.136 10.335 -1.868 1.00 94.44 98 THR A CA 1
ATOM 749 C C . THR A 1 98 ? -12.929 11.555 -2.347 1.00 94.44 98 THR A C 1
ATOM 751 O O . THR A 1 98 ? -13.816 12.022 -1.632 1.00 94.44 98 THR A O 1
ATOM 754 N N . ARG A 1 99 ? -12.668 12.045 -3.567 1.00 94.75 99 ARG A N 1
ATOM 755 C CA . ARG A 1 99 ? -13.538 13.001 -4.283 1.00 94.75 99 ARG A CA 1
ATOM 756 C C . ARG A 1 99 ? -14.840 12.370 -4.766 1.00 94.75 99 ARG A C 1
ATOM 758 O O . ARG A 1 99 ? -15.818 13.084 -4.979 1.00 94.75 99 ARG A O 1
ATOM 765 N N . HIS A 1 100 ? -14.845 11.055 -4.954 1.00 95.12 100 HIS A N 1
ATOM 766 C CA . HIS A 1 100 ? -16.009 10.301 -5.397 1.00 95.12 100 HIS A CA 1
ATOM 767 C C . HIS A 1 100 ? -16.803 9.787 -4.196 1.00 95.12 100 HIS A C 1
ATOM 769 O O . HIS A 1 100 ? -16.268 9.579 -3.105 1.00 95.12 100 HIS A O 1
ATOM 775 N N . GLN A 1 101 ? -18.105 9.573 -4.387 1.00 94.38 101 GLN A N 1
ATOM 776 C CA . GLN A 1 101 ? -18.926 8.940 -3.358 1.00 94.38 101 GLN A CA 1
ATOM 777 C C . GLN A 1 101 ? -18.490 7.486 -3.144 1.00 94.38 101 GLN A C 1
ATOM 779 O O . GLN A 1 101 ? -18.078 6.799 -4.080 1.00 94.38 101 GLN A O 1
ATOM 784 N N . ALA A 1 102 ? -18.626 6.998 -1.909 1.00 95.25 102 ALA A N 1
ATOM 785 C CA . ALA A 1 102 ? -18.448 5.579 -1.628 1.00 95.25 102 ALA A CA 1
ATOM 786 C C . ALA A 1 102 ? -19.432 4.746 -2.469 1.00 95.25 102 ALA A C 1
ATOM 788 O O . ALA A 1 102 ? -20.618 5.066 -2.552 1.00 95.25 102 ALA A O 1
ATOM 789 N N . LEU A 1 103 ? -18.948 3.648 -3.050 1.00 96.06 103 LEU A N 1
ATOM 790 C CA . LEU A 1 103 ? -19.727 2.773 -3.932 1.00 96.06 103 LEU A CA 1
ATOM 791 C C . LEU A 1 103 ? -20.863 2.056 -3.188 1.00 96.06 103 LEU A C 1
ATOM 793 O O . LEU A 1 103 ? -21.879 1.678 -3.772 1.00 96.06 103 LEU A O 1
ATOM 797 N N . PHE A 1 104 ? -20.671 1.814 -1.892 1.00 97.88 104 PHE A N 1
ATOM 798 C CA . PHE A 1 104 ? -21.639 1.187 -0.999 1.00 97.88 104 PHE A CA 1
ATOM 799 C C . PHE A 1 104 ? -21.237 1.404 0.462 1.00 97.88 104 PHE A C 1
ATOM 801 O O . PHE A 1 104 ? -20.101 1.755 0.773 1.00 97.88 104 PHE A O 1
ATOM 808 N N . THR A 1 105 ? -22.169 1.150 1.381 1.00 97.94 105 THR A N 1
ATOM 809 C CA . THR A 1 105 ? -21.898 1.178 2.823 1.00 97.94 105 THR A CA 1
ATOM 810 C C . THR A 1 105 ? -20.821 0.149 3.207 1.00 97.94 105 THR A C 1
ATOM 812 O O . THR A 1 105 ? -20.964 -1.018 2.824 1.00 97.94 105 THR A O 1
ATOM 815 N N . PRO A 1 106 ? -19.800 0.515 4.010 1.00 98.50 106 PRO A N 1
ATOM 816 C CA . PRO A 1 106 ? -18.724 -0.396 4.401 1.00 98.50 106 PRO A CA 1
ATOM 817 C C . PRO A 1 106 ? -19.230 -1.749 4.924 1.00 98.50 106 PRO A C 1
ATOM 819 O O . PRO A 1 106 ? -20.173 -1.831 5.715 1.00 98.50 106 PRO A O 1
ATOM 822 N N . GLY A 1 107 ? -18.624 -2.832 4.438 1.00 98.00 107 GLY A N 1
ATOM 823 C CA . GLY A 1 107 ? -18.946 -4.215 4.793 1.00 98.00 107 GLY A CA 1
ATOM 824 C C . GLY A 1 107 ? -20.195 -4.805 4.129 1.00 98.00 107 GLY A C 1
ATOM 825 O O . GLY A 1 107 ? -20.512 -5.961 4.394 1.00 98.00 107 GLY A O 1
ATOM 826 N N . LYS A 1 108 ? -20.929 -4.057 3.290 1.00 98.06 108 LYS A N 1
ATOM 827 C CA . LYS A 1 108 ? -22.178 -4.554 2.675 1.00 98.06 108 LYS A CA 1
ATOM 828 C C . LYS A 1 108 ? -22.002 -5.256 1.335 1.00 98.06 108 LYS A C 1
ATOM 830 O O . LYS A 1 108 ? -22.857 -6.057 0.969 1.00 98.06 108 LYS A O 1
ATOM 835 N N . LYS A 1 109 ? -20.941 -4.947 0.593 1.00 98.31 109 LYS A N 1
ATOM 836 C CA . LYS A 1 109 ? -20.633 -5.545 -0.712 1.00 98.31 109 LYS A CA 1
ATOM 837 C C . LYS A 1 109 ? -19.123 -5.714 -0.863 1.00 98.31 109 LYS A C 1
ATOM 839 O O . LYS A 1 109 ? -18.352 -5.319 0.011 1.00 98.31 109 LYS A O 1
ATOM 844 N N . TRP A 1 110 ? -18.729 -6.300 -1.984 1.00 98.31 110 TRP A N 1
ATOM 845 C CA . TRP A 1 110 ? -17.347 -6.413 -2.417 1.00 98.31 110 TRP A CA 1
ATOM 846 C C . TRP A 1 110 ? -17.156 -5.605 -3.701 1.00 98.31 110 TRP A C 1
ATOM 848 O O . TRP A 1 110 ? -17.988 -5.688 -4.604 1.00 98.31 110 TRP A O 1
ATOM 858 N N . SER A 1 111 ? -16.078 -4.830 -3.771 1.00 95.62 111 SER A N 1
ATOM 859 C CA . SER A 1 111 ? -15.587 -4.230 -5.011 1.00 95.62 111 SER A CA 1
ATOM 860 C C . SER A 1 111 ? -14.093 -4.034 -4.891 1.00 95.62 111 SER A C 1
ATOM 862 O O . SER A 1 111 ? -13.624 -3.402 -3.941 1.00 95.62 111 SER A O 1
ATOM 864 N N . TYR A 1 112 ? -13.356 -4.563 -5.863 1.00 97.25 112 TYR A N 1
ATOM 865 C CA . TYR A 1 112 ? -11.926 -4.332 -5.957 1.00 97.25 112 TYR A CA 1
ATOM 866 C C . TYR A 1 112 ? -11.627 -2.829 -5.963 1.00 97.25 112 TYR A C 1
ATOM 868 O O . TYR A 1 112 ? -12.367 -2.048 -6.553 1.00 97.25 112 TYR A O 1
ATOM 876 N N . SER A 1 113 ? -10.578 -2.435 -5.245 1.00 97.00 113 SER A N 1
ATOM 877 C CA . SER A 1 113 ? -10.174 -1.035 -5.132 1.00 97.00 113 SER A CA 1
ATOM 878 C C . SER A 1 113 ? -8.696 -0.957 -4.780 1.00 97.00 113 SER A C 1
ATOM 880 O O . SER A 1 113 ? -8.282 -1.393 -3.698 1.00 97.00 113 SER A O 1
ATOM 882 N N . ASN A 1 114 ? -7.886 -0.413 -5.687 1.00 96.19 114 ASN A N 1
ATOM 883 C CA . ASN A 1 114 ? -6.470 -0.147 -5.438 1.00 96.19 114 ASN A CA 1
ATOM 884 C C . ASN A 1 114 ? -6.272 0.882 -4.315 1.00 96.19 114 ASN A C 1
ATOM 886 O O . ASN A 1 114 ? -5.313 0.774 -3.548 1.00 96.19 114 ASN A O 1
ATOM 890 N N . THR A 1 115 ? -7.224 1.801 -4.138 1.00 98.06 115 THR A N 1
ATOM 891 C CA . THR A 1 115 ? -7.257 2.793 -3.052 1.00 98.06 115 THR A CA 1
ATOM 892 C C . THR A 1 115 ? -7.154 2.148 -1.671 1.00 98.06 115 THR A C 1
ATOM 894 O O . THR A 1 115 ? -6.476 2.679 -0.792 1.00 98.06 115 THR A O 1
ATOM 897 N N . ASN A 1 116 ? -7.746 0.962 -1.480 1.00 98.56 116 ASN A N 1
ATOM 898 C CA . ASN A 1 116 ? -7.634 0.239 -0.212 1.00 98.56 116 ASN A CA 1
ATOM 899 C C . ASN A 1 116 ? -6.182 -0.052 0.165 1.00 98.56 116 ASN A C 1
ATOM 901 O O . ASN A 1 116 ? -5.807 0.053 1.329 1.00 98.56 116 ASN A O 1
ATOM 905 N N . TYR A 1 117 ? -5.365 -0.412 -0.821 1.00 98.38 117 TYR A N 1
ATOM 906 C CA . TYR A 1 117 ? -3.973 -0.776 -0.598 1.00 98.38 117 TYR A CA 1
ATOM 907 C C . TYR A 1 117 ? -3.046 0.434 -0.512 1.00 98.38 117 TYR A C 1
ATOM 909 O O . TYR A 1 117 ? -2.033 0.350 0.177 1.00 98.38 117 TYR A O 1
ATOM 917 N N . ILE A 1 118 ? -3.427 1.570 -1.106 1.00 97.75 118 ILE A N 1
ATOM 918 C CA . ILE A 1 118 ? -2.792 2.863 -0.817 1.00 97.75 118 ILE A CA 1
ATOM 919 C C . ILE A 1 118 ? -3.003 3.230 0.655 1.00 97.75 118 ILE A C 1
ATOM 921 O O . ILE A 1 118 ? -2.034 3.476 1.370 1.00 97.75 118 ILE A O 1
ATOM 925 N N . ALA A 1 119 ? -4.247 3.159 1.143 1.00 98.50 119 ALA A N 1
ATOM 926 C CA . ALA A 1 119 ? -4.552 3.429 2.546 1.00 98.50 119 ALA A CA 1
ATOM 927 C C . ALA A 1 119 ? -3.808 2.470 3.497 1.00 98.50 119 ALA A C 1
ATOM 929 O O . ALA A 1 119 ? -3.233 2.917 4.485 1.00 98.50 119 ALA A O 1
ATOM 930 N N . LEU A 1 120 ? -3.746 1.167 3.189 1.00 98.75 120 LEU A N 1
ATOM 931 C CA . LEU A 1 120 ? -2.961 0.207 3.982 1.00 98.75 120 LEU A CA 1
ATOM 932 C C . LEU A 1 120 ? -1.459 0.522 3.978 1.00 98.75 120 LEU A C 1
ATOM 934 O O . LEU A 1 120 ? -0.817 0.377 5.015 1.00 98.75 120 LEU A O 1
ATOM 938 N N . GLY A 1 121 ? -0.903 0.977 2.852 1.00 98.06 121 GLY A N 1
ATOM 939 C CA . GLY A 1 121 ? 0.478 1.455 2.784 1.00 98.06 121 GLY A CA 1
ATOM 940 C C . GLY A 1 121 ? 0.723 2.608 3.754 1.00 98.06 121 GLY A C 1
ATOM 941 O O . GLY A 1 121 ? 1.608 2.523 4.597 1.00 98.06 121 GLY A O 1
ATOM 942 N N . MET A 1 122 ? -0.132 3.630 3.731 1.00 98.31 122 MET A N 1
ATOM 943 C CA . MET A 1 122 ? -0.031 4.772 4.650 1.00 98.31 122 MET A CA 1
ATOM 944 C C . MET A 1 122 ? -0.178 4.357 6.125 1.00 98.31 122 MET A C 1
ATOM 946 O O . MET A 1 122 ? 0.500 4.900 6.997 1.00 98.31 122 MET A O 1
ATOM 950 N N . VAL A 1 123 ? -1.030 3.367 6.425 1.00 98.69 123 VAL A N 1
ATOM 951 C CA . VAL A 1 123 ? -1.151 2.782 7.774 1.00 98.69 123 VAL A CA 1
ATOM 952 C C . VAL A 1 123 ? 0.155 2.109 8.203 1.00 98.69 123 VAL A C 1
ATOM 954 O O . VAL A 1 123 ? 0.591 2.325 9.333 1.00 98.69 123 VAL A O 1
ATOM 957 N N . LEU A 1 124 ? 0.798 1.329 7.324 1.00 98.62 124 LEU A N 1
ATOM 958 C CA . LEU A 1 124 ? 2.096 0.704 7.606 1.00 98.62 124 LEU A CA 1
ATOM 959 C C . LEU A 1 124 ? 3.156 1.755 7.935 1.00 98.62 124 LEU A C 1
ATOM 961 O O . LEU A 1 124 ? 3.849 1.629 8.947 1.00 98.62 124 LEU A O 1
ATOM 965 N N . GLU A 1 125 ? 3.260 2.803 7.119 1.00 98.00 125 GLU A N 1
ATOM 966 C CA . GLU A 1 125 ? 4.262 3.849 7.330 1.00 98.00 125 GLU A CA 1
ATOM 967 C C . GLU A 1 125 ? 4.003 4.605 8.628 1.00 98.00 125 GLU A C 1
ATOM 969 O O . GLU A 1 125 ? 4.918 4.797 9.425 1.00 98.00 125 GLU A O 1
ATOM 974 N N . LYS A 1 126 ? 2.743 4.937 8.924 1.00 97.94 126 LYS A N 1
ATOM 975 C CA . LYS A 1 126 ? 2.396 5.611 10.177 1.00 97.94 126 LYS A CA 1
ATOM 976 C C . LYS A 1 126 ? 2.635 4.741 11.410 1.00 97.94 126 LYS A C 1
ATOM 978 O O . LYS A 1 126 ? 3.128 5.239 12.418 1.00 97.94 126 LYS A O 1
ATOM 983 N N . ALA A 1 127 ? 2.292 3.456 11.350 1.00 98.25 127 ALA A N 1
ATOM 984 C CA . ALA A 1 127 ? 2.463 2.540 12.474 1.00 98.25 127 ALA A CA 1
ATOM 985 C C . ALA A 1 127 ? 3.940 2.241 12.772 1.00 98.25 127 ALA A C 1
ATOM 987 O O . ALA A 1 127 ? 4.271 1.845 13.894 1.00 98.25 127 ALA A O 1
ATOM 988 N N . THR A 1 128 ? 4.826 2.397 11.780 1.00 97.69 128 THR A N 1
ATOM 989 C CA . THR A 1 128 ? 6.229 1.965 11.866 1.00 97.69 128 THR A CA 1
ATOM 990 C C . THR A 1 128 ? 7.267 3.074 11.787 1.00 97.69 128 THR A C 1
ATOM 992 O O . THR A 1 128 ? 8.378 2.861 12.267 1.00 97.69 128 THR A O 1
ATOM 995 N N . GLY A 1 129 ? 6.935 4.226 11.208 1.00 97.38 129 GLY A N 1
ATOM 996 C CA . GLY A 1 129 ? 7.899 5.268 10.856 1.00 97.38 129 GLY A CA 1
ATOM 997 C C . GLY A 1 129 ? 8.856 4.869 9.725 1.00 97.38 129 GLY A C 1
ATOM 998 O O . GLY A 1 129 ? 9.880 5.522 9.543 1.00 97.38 129 GLY A O 1
ATOM 999 N N . ARG A 1 130 ? 8.570 3.782 8.997 1.00 96.06 130 ARG A N 1
ATOM 1000 C CA . ARG A 1 130 ? 9.401 3.231 7.916 1.00 96.06 130 ARG A CA 1
ATOM 1001 C C . ARG A 1 130 ? 8.621 3.232 6.611 1.00 96.06 130 ARG A C 1
ATOM 1003 O O . ARG A 1 130 ? 7.407 3.064 6.636 1.00 96.06 130 ARG A O 1
ATOM 1010 N N . SER A 1 131 ? 9.316 3.375 5.485 1.00 94.69 131 SER A N 1
ATOM 1011 C CA . SER A 1 131 ? 8.667 3.317 4.173 1.00 94.69 131 SER A CA 1
ATOM 1012 C C . SER A 1 131 ? 8.119 1.912 3.886 1.00 94.69 131 SER A C 1
ATOM 1014 O O . SER A 1 131 ? 8.650 0.911 4.376 1.00 94.69 131 SER A O 1
ATOM 1016 N N . VAL A 1 132 ? 7.090 1.799 3.041 1.00 94.56 132 VAL A N 1
ATOM 1017 C CA . VAL A 1 132 ? 6.622 0.477 2.577 1.00 94.56 132 VAL A CA 1
ATOM 1018 C C . VAL A 1 132 ? 7.730 -0.289 1.837 1.00 94.56 132 VAL A C 1
ATOM 1020 O O . VAL A 1 132 ? 7.795 -1.514 1.950 1.00 94.56 132 VAL A O 1
ATOM 1023 N N . ALA A 1 133 ? 8.616 0.410 1.114 1.00 91.19 133 ALA A N 1
ATOM 1024 C CA . ALA A 1 133 ? 9.762 -0.204 0.436 1.00 91.19 133 ALA A CA 1
ATOM 1025 C C . ALA A 1 133 ? 10.685 -0.901 1.441 1.00 91.19 133 ALA A C 1
ATOM 1027 O O . ALA A 1 133 ? 10.983 -2.084 1.280 1.00 91.19 133 ALA A O 1
ATOM 1028 N N . ASP A 1 134 ? 11.063 -0.182 2.499 1.00 94.62 134 ASP A N 1
ATOM 1029 C CA . ASP A 1 134 ? 11.923 -0.674 3.572 1.00 94.62 134 ASP A CA 1
ATOM 1030 C C . ASP A 1 134 ? 11.291 -1.870 4.278 1.00 94.62 134 ASP A C 1
ATOM 1032 O O . ASP A 1 134 ? 11.943 -2.885 4.500 1.00 94.62 134 ASP A O 1
ATOM 1036 N N . LEU A 1 135 ? 10.004 -1.767 4.624 1.00 97.00 135 LEU A N 1
ATOM 1037 C CA . LEU A 1 135 ? 9.307 -2.838 5.329 1.00 97.00 135 LEU A CA 1
ATOM 1038 C C . LEU A 1 135 ? 9.261 -4.118 4.499 1.00 97.00 135 LEU A C 1
ATOM 1040 O O . LEU A 1 135 ? 9.446 -5.203 5.047 1.00 97.00 135 LEU A O 1
ATOM 1044 N N . ILE A 1 136 ? 9.009 -4.014 3.193 1.00 95.62 136 ILE A N 1
ATOM 1045 C CA . ILE A 1 136 ? 9.002 -5.188 2.319 1.00 95.62 136 ILE A CA 1
ATOM 1046 C C . ILE A 1 136 ? 10.415 -5.750 2.171 1.00 95.62 136 ILE A C 1
ATOM 1048 O O . ILE A 1 136 ? 10.569 -6.974 2.216 1.00 95.62 136 ILE A O 1
ATOM 1052 N N . ASP A 1 137 ? 11.431 -4.892 2.046 1.00 94.31 137 ASP A N 1
ATOM 1053 C CA . ASP A 1 137 ? 12.817 -5.343 1.959 1.00 94.31 137 ASP A CA 1
ATOM 1054 C C . ASP A 1 137 ? 13.225 -6.133 3.214 1.00 94.31 137 ASP A C 1
ATOM 1056 O O . ASP A 1 137 ? 13.553 -7.319 3.150 1.00 94.31 137 ASP A O 1
ATOM 1060 N N . GLU A 1 138 ? 13.089 -5.509 4.381 1.00 97.38 138 GLU A N 1
ATOM 1061 C CA . GLU A 1 138 ? 13.555 -6.050 5.658 1.00 97.38 138 GLU A CA 1
ATOM 1062 C C . GLU A 1 138 ? 12.754 -7.262 6.132 1.00 97.38 138 GLU A C 1
ATOM 1064 O O . GLU A 1 138 ? 13.314 -8.199 6.701 1.00 97.38 138 GLU A O 1
ATOM 1069 N N . ARG A 1 139 ? 11.430 -7.255 5.938 1.00 97.75 139 ARG A N 1
ATOM 1070 C CA . ARG A 1 139 ? 10.544 -8.261 6.548 1.00 97.75 139 ARG A CA 1
ATOM 1071 C C . ARG A 1 139 ? 10.161 -9.392 5.609 1.00 97.75 139 ARG A C 1
ATOM 1073 O O . ARG A 1 139 ? 9.625 -10.397 6.079 1.00 97.75 139 ARG A O 1
ATOM 1080 N N . ILE A 1 140 ? 10.395 -9.243 4.304 1.00 97.38 140 ILE A N 1
ATOM 1081 C CA . ILE A 1 140 ? 10.005 -10.247 3.306 1.00 97.38 140 ILE A CA 1
ATOM 1082 C C . ILE A 1 140 ? 11.165 -10.589 2.372 1.00 97.38 140 ILE A C 1
ATOM 1084 O O . ILE A 1 140 ? 11.540 -11.759 2.290 1.00 97.38 140 ILE A O 1
ATOM 1088 N N . VAL A 1 141 ? 11.747 -9.607 1.681 1.00 95.50 141 VAL A N 1
ATOM 1089 C CA . VAL A 1 141 ? 12.757 -9.851 0.637 1.00 95.50 141 VAL A CA 1
ATOM 1090 C C . VAL A 1 141 ? 14.032 -10.447 1.220 1.00 95.50 141 VAL A C 1
ATOM 1092 O O . VAL A 1 141 ? 14.455 -11.515 0.772 1.00 95.50 141 VAL A O 1
ATOM 1095 N N . GLN A 1 142 ? 14.627 -9.807 2.229 1.00 96.44 142 GLN A N 1
ATOM 1096 C CA . GLN A 1 142 ? 15.875 -10.274 2.831 1.00 96.44 142 GLN A CA 1
ATOM 1097 C C . GLN A 1 142 ? 15.713 -11.636 3.531 1.00 96.44 142 GLN A C 1
ATOM 1099 O O . GLN A 1 142 ? 16.499 -12.541 3.227 1.00 96.44 142 GLN A O 1
ATOM 1104 N N . PRO A 1 143 ? 14.691 -11.869 4.387 1.00 97.81 143 PRO A N 1
ATOM 1105 C CA . PRO A 1 143 ? 14.534 -13.155 5.069 1.00 97.81 143 PRO A CA 1
ATOM 1106 C C . PRO A 1 143 ? 14.281 -14.326 4.112 1.00 97.81 143 PRO A C 1
ATOM 1108 O O . PRO A 1 143 ? 14.758 -15.435 4.356 1.00 97.81 143 PRO A O 1
ATOM 1111 N N . LEU A 1 144 ? 13.564 -14.086 3.008 1.00 97.44 144 LEU A N 1
ATOM 1112 C CA . LEU A 1 144 ? 13.266 -15.104 1.994 1.00 97.44 144 LEU A CA 1
ATOM 1113 C C . LEU A 1 144 ? 14.303 -15.164 0.862 1.00 97.44 144 LEU A C 1
ATOM 1115 O O . LEU A 1 144 ? 14.165 -15.991 -0.039 1.00 97.44 144 LEU A O 1
ATOM 1119 N N . ARG A 1 145 ? 15.346 -14.324 0.911 1.00 96.12 145 ARG A N 1
ATOM 1120 C CA . ARG A 1 145 ? 16.421 -14.237 -0.092 1.00 96.12 145 ARG A CA 1
ATOM 1121 C C . ARG A 1 145 ? 15.899 -13.991 -1.513 1.00 96.12 145 ARG A C 1
ATOM 1123 O O . ARG A 1 145 ? 16.377 -14.592 -2.474 1.00 96.12 145 ARG A O 1
ATOM 1130 N N . LEU A 1 146 ? 14.921 -13.099 -1.658 1.00 92.62 146 LEU A N 1
ATOM 1131 C CA . LEU A 1 146 ? 14.330 -12.739 -2.951 1.00 92.62 146 LEU A CA 1
ATOM 1132 C C . LEU A 1 146 ? 15.205 -11.712 -3.688 1.00 92.62 146 LEU A C 1
ATOM 1134 O O . LEU A 1 146 ? 14.837 -10.555 -3.843 1.00 92.62 146 LEU A O 1
ATOM 1138 N N . THR A 1 147 ? 16.377 -12.125 -4.169 1.00 88.00 147 THR A N 1
ATOM 1139 C CA . THR A 1 147 ? 17.407 -11.226 -4.739 1.00 88.00 147 THR A CA 1
ATOM 1140 C C . THR A 1 147 ? 16.985 -10.444 -5.995 1.00 88.00 147 THR A C 1
ATOM 1142 O O . THR A 1 147 ? 17.692 -9.528 -6.415 1.00 88.00 147 THR A O 1
ATOM 1145 N N . HIS A 1 148 ? 15.830 -10.781 -6.575 1.00 86.00 148 HIS A N 1
ATOM 1146 C CA . HIS A 1 148 ? 15.246 -10.183 -7.782 1.00 86.00 148 HIS A CA 1
ATOM 1147 C C . HIS A 1 148 ? 13.896 -9.502 -7.513 1.00 86.00 148 HIS A C 1
ATOM 1149 O O . HIS A 1 148 ? 13.066 -9.378 -8.412 1.00 86.00 148 HIS A O 1
ATOM 1155 N N . THR A 1 149 ? 13.636 -9.100 -6.268 1.00 88.56 149 THR A N 1
ATOM 1156 C CA . THR A 1 149 ? 12.375 -8.477 -5.847 1.00 88.56 149 THR A CA 1
ATOM 1157 C C . THR A 1 149 ? 12.658 -7.186 -5.096 1.00 88.56 149 THR A C 1
ATOM 1159 O O . THR A 1 149 ? 13.395 -7.192 -4.117 1.00 88.56 149 THR A O 1
ATOM 1162 N N . TYR A 1 150 ? 12.065 -6.077 -5.538 1.00 86.50 150 TYR A N 1
ATOM 1163 C CA . TYR A 1 150 ? 12.195 -4.772 -4.886 1.00 86.50 150 TYR A CA 1
ATOM 1164 C C . TYR A 1 150 ? 10.999 -3.863 -5.190 1.00 86.50 150 TYR A C 1
ATOM 1166 O O . TYR A 1 150 ? 10.295 -4.074 -6.184 1.00 86.50 150 TYR A O 1
ATOM 1174 N N . LEU A 1 151 ? 10.779 -2.845 -4.343 1.00 86.44 151 LEU A N 1
ATOM 1175 C CA . LEU A 1 151 ? 9.778 -1.809 -4.608 1.00 86.44 151 LEU A CA 1
ATOM 1176 C C . LEU A 1 151 ? 10.371 -0.772 -5.546 1.00 86.44 151 LEU A C 1
ATOM 1178 O O . LEU A 1 151 ? 11.272 -0.032 -5.150 1.00 86.44 151 LEU A O 1
ATOM 1182 N N . ALA A 1 152 ? 9.838 -0.648 -6.755 1.00 79.44 152 ALA A N 1
ATOM 1183 C CA . ALA A 1 152 ? 10.120 0.529 -7.558 1.00 79.44 152 ALA A CA 1
ATOM 1184 C C . ALA A 1 152 ? 9.366 1.734 -6.963 1.00 79.44 152 ALA A C 1
ATOM 1186 O O . ALA A 1 152 ? 8.140 1.797 -7.015 1.00 79.44 152 ALA A O 1
ATOM 1187 N N . THR A 1 153 ? 10.098 2.690 -6.386 1.00 70.81 153 THR A N 1
ATOM 1188 C CA . THR A 1 153 ? 9.548 3.968 -5.882 1.00 70.81 153 THR A CA 1
ATOM 1189 C C . THR A 1 153 ? 9.476 5.041 -6.963 1.00 70.81 153 THR A C 1
ATOM 1191 O O . THR A 1 153 ? 8.888 6.101 -6.770 1.00 70.81 153 THR A O 1
ATOM 1194 N N . THR A 1 154 ? 10.066 4.763 -8.124 1.00 69.00 154 THR A N 1
ATOM 1195 C CA . THR A 1 154 ? 9.954 5.595 -9.312 1.00 69.00 154 THR A CA 1
ATOM 1196 C C . THR A 1 154 ? 9.623 4.727 -10.512 1.00 69.00 154 THR A C 1
ATOM 1198 O O . THR A 1 154 ? 9.624 3.498 -10.476 1.00 69.00 154 THR A O 1
ATOM 1201 N N . ALA A 1 155 ? 9.401 5.403 -11.620 1.00 65.81 155 ALA A N 1
ATOM 1202 C CA . ALA A 1 155 ? 9.320 4.814 -12.929 1.00 65.81 155 ALA A CA 1
ATOM 1203 C C . ALA A 1 155 ? 10.509 3.962 -13.383 1.00 65.81 155 ALA A C 1
ATOM 1205 O O . ALA A 1 155 ? 10.367 3.115 -14.268 1.00 65.81 155 ALA A O 1
ATOM 1206 N N . ALA A 1 156 ? 11.691 4.250 -12.844 1.00 66.31 156 ALA A N 1
ATOM 1207 C CA . ALA A 1 156 ? 12.899 3.548 -13.213 1.00 66.31 156 ALA A CA 1
ATOM 1208 C C . ALA A 1 156 ? 12.984 2.207 -12.485 1.00 66.31 156 ALA A C 1
ATOM 1210 O O . ALA A 1 156 ? 12.620 2.092 -11.314 1.00 66.31 156 ALA A O 1
ATOM 1211 N N . TRP A 1 157 ? 13.551 1.225 -13.176 1.00 73.06 157 TRP A N 1
ATOM 1212 C CA . TRP A 1 157 ? 14.164 0.071 -12.532 1.00 73.06 157 TRP A CA 1
ATOM 1213 C C . TRP A 1 157 ? 15.320 0.520 -11.628 1.00 73.06 157 TRP A C 1
ATOM 1215 O O . TRP A 1 157 ? 15.747 1.682 -11.669 1.00 73.06 157 TRP A O 1
ATOM 1225 N N . ARG A 1 158 ? 15.817 -0.389 -10.785 1.00 72.50 158 ARG A N 1
ATOM 1226 C CA . ARG A 1 158 ? 16.899 -0.097 -9.838 1.00 72.50 158 ARG A CA 1
ATOM 1227 C C . ARG A 1 158 ? 18.077 0.590 -10.560 1.00 72.50 158 ARG A C 1
ATOM 1229 O O . ARG A 1 158 ? 18.442 0.174 -11.659 1.00 72.50 158 ARG A O 1
ATOM 1236 N N . PRO A 1 159 ? 18.693 1.638 -9.985 1.00 62.34 159 PRO A N 1
ATOM 1237 C CA . PRO A 1 159 ? 19.875 2.251 -10.582 1.00 62.34 159 PRO A CA 1
ATOM 1238 C C . PRO A 1 159 ? 20.966 1.208 -10.852 1.00 62.34 159 PRO A C 1
ATOM 1240 O O . PRO A 1 159 ? 21.280 0.404 -9.976 1.00 62.34 159 PRO A O 1
ATOM 1243 N N . GLY A 1 160 ? 21.525 1.218 -12.064 1.00 64.31 160 GLY A N 1
ATOM 1244 C CA . GLY A 1 160 ? 22.516 0.228 -12.495 1.00 64.31 160 GLY A CA 1
ATOM 1245 C C . GLY A 1 160 ? 21.935 -1.129 -12.905 1.00 64.31 160 GLY A C 1
ATOM 1246 O O . GLY A 1 160 ? 22.700 -2.071 -13.066 1.00 64.31 160 GLY A O 1
ATOM 1247 N N . ASP A 1 161 ? 20.614 -1.245 -13.063 1.00 68.12 161 ASP A N 1
ATOM 1248 C CA . ASP A 1 161 ? 19.984 -2.436 -13.630 1.00 68.12 161 ASP A CA 1
ATOM 1249 C C . ASP A 1 161 ? 20.136 -2.446 -15.160 1.00 68.12 161 ASP A C 1
ATOM 1251 O O . ASP A 1 161 ? 19.457 -1.702 -15.870 1.00 68.12 161 ASP A O 1
ATOM 1255 N N . ASP A 1 162 ? 21.069 -3.258 -15.653 1.00 66.19 162 ASP A N 1
ATOM 1256 C CA . ASP A 1 162 ? 21.325 -3.531 -17.072 1.00 66.19 162 ASP A CA 1
ATOM 1257 C C . ASP A 1 162 ? 20.577 -4.774 -17.583 1.00 66.19 162 ASP A C 1
ATOM 1259 O O . ASP A 1 162 ? 20.734 -5.166 -18.743 1.00 66.19 162 ASP A O 1
ATOM 1263 N N . ARG A 1 163 ? 19.763 -5.401 -16.724 1.00 69.12 163 ARG A N 1
ATOM 1264 C CA . ARG A 1 163 ? 19.043 -6.632 -17.050 1.00 69.12 163 ARG A CA 1
ATOM 1265 C C . ARG A 1 163 ? 17.872 -6.352 -17.976 1.00 69.12 163 ARG A C 1
ATOM 1267 O O . ARG A 1 163 ? 17.411 -5.224 -18.136 1.00 69.12 163 ARG A O 1
ATOM 1274 N N . THR A 1 164 ? 17.411 -7.421 -18.612 1.00 71.31 164 THR A N 1
ATOM 1275 C CA . THR A 1 164 ? 1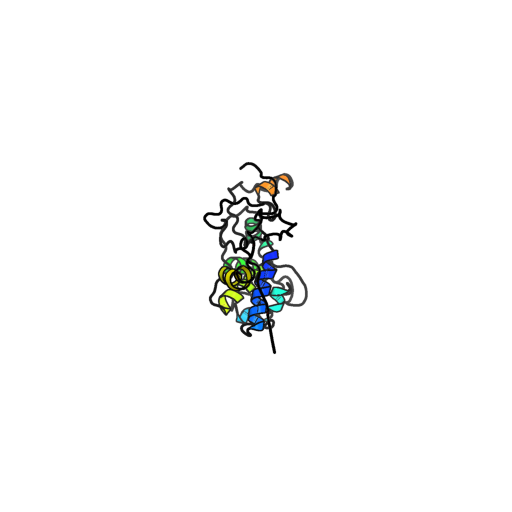6.294 -7.349 -19.546 1.00 71.31 164 THR A CA 1
ATOM 1276 C C . THR A 1 164 ? 14.979 -7.503 -18.786 1.00 71.31 164 THR A C 1
ATOM 1278 O O . THR A 1 164 ? 14.865 -8.343 -17.891 1.00 71.31 164 THR A O 1
ATOM 1281 N N . HIS A 1 165 ? 13.995 -6.662 -19.109 1.00 75.69 165 HIS A N 1
ATOM 1282 C CA . HIS A 1 165 ? 12.705 -6.644 -18.427 1.00 75.69 165 HIS A CA 1
ATOM 1283 C C . HIS A 1 165 ? 11.588 -7.059 -19.375 1.00 75.69 165 HIS A C 1
ATOM 1285 O O . HIS A 1 165 ? 11.502 -6.569 -20.502 1.00 75.69 165 HIS A O 1
ATOM 1291 N N . ALA A 1 166 ? 10.696 -7.930 -18.913 1.00 76.44 166 ALA A N 1
ATOM 1292 C CA . ALA A 1 166 ? 9.499 -8.254 -19.670 1.00 76.44 166 ALA A CA 1
ATOM 1293 C C . ALA A 1 166 ? 8.470 -7.117 -19.559 1.00 76.44 166 ALA A C 1
ATOM 1295 O O . ALA A 1 166 ? 8.181 -6.594 -18.475 1.00 76.44 166 ALA A O 1
ATOM 1296 N N . HIS A 1 167 ? 7.883 -6.766 -20.701 1.00 67.56 167 HIS A N 1
ATOM 1297 C CA . HIS A 1 167 ? 6.841 -5.751 -20.835 1.00 67.56 167 HIS A CA 1
ATOM 1298 C C . HIS A 1 167 ? 5.481 -6.411 -21.117 1.00 67.56 167 HIS A C 1
ATOM 1300 O O . HIS A 1 167 ? 5.427 -7.498 -21.689 1.00 67.56 167 HIS A O 1
ATOM 1306 N N . GLY A 1 168 ? 4.377 -5.758 -20.730 1.00 60.62 168 GLY A N 1
ATOM 1307 C CA . GLY A 1 168 ? 3.023 -6.161 -21.149 1.00 60.62 168 GLY A CA 1
ATOM 1308 C C . GLY A 1 168 ? 1.994 -6.420 -20.044 1.00 60.62 168 GLY A C 1
ATOM 1309 O O . GLY A 1 168 ? 0.823 -6.583 -20.367 1.00 60.62 168 GLY A O 1
ATOM 1310 N N . TYR A 1 169 ? 2.376 -6.433 -18.759 1.00 55.09 169 TYR A N 1
ATOM 1311 C CA . TYR A 1 169 ? 1.395 -6.553 -17.663 1.00 55.09 169 TYR A CA 1
ATOM 1312 C C . TYR A 1 169 ? 0.495 -5.309 -17.549 1.00 55.09 169 TYR A C 1
ATOM 1314 O O . TYR A 1 169 ? -0.711 -5.422 -17.355 1.00 55.09 169 TYR A O 1
ATOM 1322 N N . GLU A 1 170 ? 1.079 -4.126 -17.726 1.00 52.72 170 GLU A N 1
ATOM 1323 C CA . GLU A 1 170 ? 0.362 -2.878 -17.977 1.00 52.72 170 GLU A CA 1
ATOM 1324 C C . GLU A 1 170 ? 0.730 -2.474 -19.405 1.00 52.72 170 GLU A C 1
ATOM 1326 O O . GLU A 1 170 ? 1.912 -2.228 -19.678 1.00 52.72 170 GLU A O 1
ATOM 1331 N N . PRO A 1 171 ? -0.213 -2.516 -20.356 1.00 48.44 171 PRO A N 1
ATOM 1332 C CA . PRO A 1 171 ? 0.094 -2.127 -21.714 1.00 48.44 171 PRO A CA 1
ATOM 1333 C C . PRO A 1 171 ? 0.342 -0.619 -21.702 1.00 48.44 171 PRO A C 1
ATOM 1335 O O . PRO A 1 171 ? -0.492 0.161 -21.242 1.00 48.44 171 PRO A O 1
ATOM 1338 N N . ASP A 1 172 ? 1.515 -0.200 -22.168 1.00 54.00 172 ASP A N 1
ATOM 1339 C CA . ASP A 1 172 ? 1.738 1.222 -22.378 1.00 54.00 172 ASP A CA 1
ATOM 1340 C C . ASP A 1 172 ? 0.772 1.735 -23.465 1.00 54.00 172 ASP A C 1
ATOM 1342 O O . ASP A 1 172 ? 0.222 0.978 -24.278 1.00 54.00 172 ASP A O 1
ATOM 1346 N N . ALA A 1 173 ? 0.555 3.048 -23.497 1.00 49.28 173 ALA A N 1
ATOM 1347 C CA . ALA A 1 173 ? -0.300 3.675 -24.499 1.00 49.28 173 ALA A CA 1
ATOM 1348 C C . ALA A 1 173 ? 0.104 3.323 -25.950 1.00 49.28 173 ALA A C 1
ATOM 1350 O O . ALA A 1 173 ? -0.743 3.363 -26.846 1.00 49.28 173 ALA A O 1
ATOM 1351 N N . ALA A 1 174 ? 1.369 2.959 -26.197 1.00 52.06 174 ALA A N 1
ATOM 1352 C CA . ALA A 1 174 ? 1.853 2.567 -27.517 1.00 52.06 174 ALA A CA 1
ATOM 1353 C C . ALA A 1 174 ? 1.394 1.150 -27.918 1.00 52.06 174 ALA A C 1
ATOM 1355 O O . ALA A 1 174 ? 1.087 0.934 -29.089 1.00 52.06 174 ALA A O 1
ATOM 1356 N N . HIS A 1 175 ? 1.268 0.224 -26.965 1.00 53.25 175 HIS A N 1
ATOM 1357 C CA . HIS A 1 175 ? 0.780 -1.143 -27.176 1.00 53.25 175 HIS A CA 1
ATOM 1358 C C . HIS A 1 175 ? -0.748 -1.267 -27.071 1.00 53.25 175 HIS A C 1
ATOM 1360 O O . HIS A 1 175 ? -1.323 -2.163 -27.688 1.00 53.25 175 HIS A O 1
ATOM 1366 N N . LEU A 1 176 ? -1.429 -0.358 -26.357 1.00 49.19 176 LEU A N 1
ATOM 1367 C CA . LEU A 1 176 ? -2.896 -0.246 -26.405 1.00 49.19 176 LEU A CA 1
ATOM 1368 C C . LEU A 1 176 ? -3.393 0.375 -27.712 1.00 49.19 176 LEU A C 1
ATOM 1370 O O . LEU A 1 176 ? -4.454 -0.005 -28.195 1.00 49.19 176 LEU A O 1
ATOM 1374 N N . GLY A 1 177 ? -2.638 1.308 -28.299 1.00 51.00 177 GLY A N 1
ATOM 1375 C CA . GLY A 1 177 ? -3.037 2.063 -29.494 1.00 51.00 177 GLY A CA 1
ATOM 1376 C C . GLY A 1 177 ? -3.655 1.236 -30.640 1.00 51.00 177 GLY A C 1
ATOM 1377 O O . GLY A 1 177 ? -4.674 1.666 -31.179 1.00 51.00 177 GLY A O 1
ATOM 1378 N N . PRO A 1 178 ? -3.108 0.061 -31.009 1.00 51.91 178 PRO A N 1
ATOM 1379 C CA . PRO A 1 178 ? -3.658 -0.800 -32.064 1.00 51.91 178 PRO A CA 1
ATOM 1380 C C . PRO A 1 178 ? -4.931 -1.576 -31.684 1.00 51.91 178 PRO A C 1
ATOM 1382 O O . PRO A 1 178 ? -5.623 -2.066 -32.571 1.00 51.91 178 PRO A O 1
ATOM 1385 N N . LEU A 1 179 ? -5.226 -1.725 -30.389 1.00 51.84 179 LEU A N 1
ATOM 1386 C CA . LEU A 1 179 ? -6.369 -2.489 -29.868 1.00 51.84 179 LEU A CA 1
ATOM 1387 C C . LEU A 1 179 ? -7.606 -1.610 -29.620 1.00 51.84 179 LEU A C 1
ATOM 1389 O O . LEU A 1 179 ? -8.668 -2.118 -29.259 1.00 51.84 179 LEU A O 1
ATOM 1393 N N . LEU A 1 180 ? -7.475 -0.294 -29.801 1.00 49.72 180 LEU A N 1
ATOM 1394 C CA . LEU A 1 180 ? -8.533 0.680 -29.556 1.00 49.72 180 LEU A CA 1
ATOM 1395 C C . LEU A 1 180 ? -9.319 0.992 -30.846 1.00 49.72 180 LEU A C 1
ATOM 1397 O O . LEU A 1 180 ? -8.729 1.053 -31.928 1.00 49.72 180 LEU A O 1
ATOM 1401 N N . PRO A 1 181 ? -10.644 1.227 -30.762 1.00 42.00 181 PRO A N 1
ATOM 1402 C CA . PRO A 1 181 ? -11.460 1.601 -31.915 1.00 42.00 181 PRO A CA 1
ATOM 1403 C C . PRO A 1 181 ? -10.949 2.871 -32.626 1.00 42.00 181 PRO A C 1
ATOM 1405 O O . PRO A 1 181 ? -10.438 3.785 -31.965 1.00 42.00 181 PRO A O 1
ATOM 1408 N N . PRO A 1 182 ? -11.137 2.994 -33.957 1.00 43.81 182 PRO A N 1
ATOM 1409 C CA . PRO A 1 182 ? -10.789 4.206 -34.695 1.00 43.81 182 PRO A CA 1
ATOM 1410 C C . PRO A 1 182 ? -11.460 5.449 -34.086 1.00 43.81 182 PRO A C 1
ATOM 1412 O O . PRO A 1 182 ? -12.674 5.473 -33.909 1.00 43.81 182 PRO A O 1
ATOM 1415 N N . GLY A 1 183 ? -10.674 6.489 -33.781 1.00 45.62 183 GLY A N 1
ATOM 1416 C CA . GLY A 1 183 ? -11.168 7.757 -33.220 1.00 45.62 183 GLY A CA 1
ATOM 1417 C C . GLY A 1 183 ? -10.909 7.961 -31.723 1.00 45.62 183 GLY A C 1
ATOM 1418 O O . GLY A 1 183 ? -11.182 9.046 -31.212 1.00 45.62 183 GLY A O 1
ATOM 1419 N N . MET A 1 184 ? -10.336 6.977 -31.021 1.00 48.50 184 MET A N 1
ATOM 1420 C CA . MET A 1 184 ? -9.892 7.174 -29.639 1.00 48.50 184 MET A CA 1
ATOM 1421 C C . MET A 1 184 ? -8.672 8.128 -29.592 1.00 48.50 184 MET A C 1
ATOM 1423 O O . MET A 1 184 ? -7.752 7.961 -30.402 1.00 48.50 184 MET A O 1
ATOM 1427 N N . PRO A 1 185 ? -8.636 9.149 -28.704 1.00 44.31 185 PRO A N 1
ATOM 1428 C CA . PRO A 1 185 ? -7.546 10.124 -28.661 1.00 44.31 185 PRO A CA 1
ATOM 1429 C C . PRO A 1 185 ? -6.183 9.441 -28.506 1.00 44.31 185 PRO A C 1
ATOM 1431 O O . PRO A 1 185 ? -5.961 8.676 -27.569 1.00 44.31 185 PRO A O 1
ATOM 1434 N N . ARG A 1 186 ? -5.255 9.711 -29.431 1.00 44.88 186 ARG A N 1
ATOM 1435 C CA . ARG A 1 186 ? -3.899 9.148 -29.383 1.00 44.88 186 ARG A CA 1
ATOM 1436 C C . ARG A 1 186 ? -3.125 9.760 -28.214 1.00 44.88 186 ARG A C 1
ATOM 1438 O O . ARG A 1 186 ? -2.762 10.935 -28.267 1.00 44.88 186 ARG A O 1
ATOM 1445 N N . GLY A 1 187 ? -2.819 8.954 -27.200 1.00 41.88 187 GLY A N 1
ATOM 1446 C CA . GLY A 1 187 ? -1.759 9.271 -26.244 1.00 41.88 187 GLY A CA 1
ATOM 1447 C C . GLY A 1 187 ? -0.420 9.380 -26.980 1.00 41.88 187 GLY A C 1
ATOM 1448 O O . GLY A 1 187 ? -0.136 8.591 -27.884 1.00 41.88 187 GLY A O 1
ATOM 1449 N N . ARG A 1 188 ? 0.396 10.389 -26.658 1.00 35.31 188 ARG A N 1
ATOM 1450 C CA . ARG A 1 188 ? 1.726 10.529 -27.269 1.00 35.31 188 ARG A CA 1
ATOM 1451 C C . ARG A 1 188 ? 2.611 9.347 -26.845 1.00 35.31 188 ARG A C 1
ATOM 1453 O O . ARG A 1 188 ? 2.633 9.033 -25.657 1.00 35.31 188 ARG A O 1
ATOM 1460 N N . PRO A 1 189 ? 3.397 8.745 -27.757 1.00 33.75 189 PRO A N 1
ATOM 1461 C CA . PRO A 1 189 ? 4.392 7.754 -27.380 1.00 33.75 189 PRO A CA 1
ATOM 1462 C C . PRO A 1 189 ? 5.518 8.486 -26.645 1.00 33.75 189 PRO A C 1
ATOM 1464 O O . PRO A 1 189 ? 6.358 9.139 -27.264 1.00 33.75 189 PRO A O 1
ATOM 1467 N N . SER A 1 190 ? 5.508 8.447 -25.315 1.00 35.94 190 SER A N 1
ATOM 1468 C CA . SER A 1 190 ? 6.640 8.911 -24.519 1.00 35.94 190 SER A CA 1
ATOM 1469 C C . SER A 1 190 ? 7.444 7.706 -24.054 1.00 35.94 190 SER A C 1
ATOM 1471 O O . SER A 1 190 ? 6.897 6.653 -23.736 1.00 35.94 190 SER A O 1
ATOM 1473 N N . ARG A 1 191 ? 8.773 7.846 -24.101 1.00 33.16 191 ARG A N 1
ATOM 1474 C CA . ARG A 1 191 ? 9.715 6.859 -23.578 1.00 33.16 191 ARG A CA 1
ATOM 1475 C C . ARG A 1 191 ? 9.313 6.557 -22.138 1.00 33.16 191 ARG A C 1
ATOM 1477 O O . ARG A 1 191 ? 9.375 7.442 -21.290 1.00 33.16 191 ARG A O 1
ATOM 1484 N N . VAL A 1 192 ? 8.867 5.324 -21.936 1.00 33.62 192 VAL A N 1
ATOM 1485 C CA . VAL A 1 192 ? 8.233 4.826 -20.721 1.00 33.62 192 VAL A CA 1
ATOM 1486 C C . VAL A 1 192 ? 9.076 5.175 -19.497 1.00 33.62 192 VAL A C 1
ATOM 1488 O O . VAL A 1 192 ? 10.207 4.713 -19.343 1.00 33.62 192 VAL A O 1
ATOM 1491 N N . ARG A 1 193 ? 8.498 5.978 -18.608 1.00 34.84 193 ARG A N 1
ATOM 1492 C CA . ARG A 1 193 ? 8.871 6.058 -17.203 1.00 34.84 193 ARG A CA 1
ATOM 1493 C C . ARG A 1 193 ? 7.577 5.892 -16.387 1.00 34.84 193 ARG A C 1
ATOM 1495 O O . ARG A 1 193 ? 7.087 6.822 -15.758 1.00 34.84 193 ARG A O 1
ATOM 1502 N N . ALA A 1 194 ? 7.050 4.666 -16.388 1.00 34.38 194 ALA A N 1
ATOM 1503 C CA . ALA A 1 194 ? 5.817 4.300 -15.696 1.00 34.38 194 ALA A CA 1
ATOM 1504 C C . ALA A 1 194 ? 5.979 4.307 -14.166 1.00 34.38 194 ALA A C 1
ATOM 1506 O O . ALA A 1 194 ? 6.461 3.338 -13.576 1.00 34.38 194 ALA A O 1
ATOM 1507 N N . THR A 1 195 ? 5.552 5.387 -13.511 1.00 38.53 195 THR A N 1
ATOM 1508 C CA . THR A 1 195 ? 5.362 5.434 -12.054 1.00 38.53 195 THR A CA 1
ATOM 1509 C C . THR A 1 195 ? 4.013 4.809 -11.717 1.00 38.53 195 THR A C 1
ATOM 1511 O O . THR A 1 195 ? 2.991 5.474 -11.607 1.00 38.53 195 THR A O 1
ATOM 1514 N N . THR A 1 196 ? 3.991 3.492 -11.593 1.00 36.50 196 THR A N 1
ATOM 1515 C CA . THR A 1 196 ? 2.954 2.766 -10.860 1.00 36.50 196 THR A CA 1
ATOM 1516 C C . THR A 1 196 ? 3.679 1.684 -10.070 1.00 36.50 196 THR A C 1
ATOM 1518 O O . THR A 1 196 ? 4.728 1.193 -10.489 1.00 36.50 196 THR A O 1
ATOM 1521 N N . THR A 1 197 ? 3.207 1.428 -8.855 1.00 36.56 197 THR A N 1
ATOM 1522 C CA . THR A 1 197 ? 3.779 0.503 -7.876 1.00 36.56 197 THR A CA 1
ATOM 1523 C C . THR A 1 197 ? 3.804 -0.911 -8.444 1.00 36.56 197 THR A C 1
ATOM 1525 O O . THR A 1 197 ? 2.858 -1.680 -8.276 1.00 36.56 197 THR A O 1
ATOM 1528 N N . THR A 1 198 ? 4.882 -1.267 -9.132 1.00 38.72 198 THR A N 1
ATOM 1529 C CA . THR A 1 198 ? 4.993 -2.560 -9.800 1.00 38.72 198 THR A CA 1
ATOM 1530 C C . THR A 1 198 ? 6.336 -3.212 -9.489 1.00 38.72 198 THR A C 1
ATOM 1532 O O . THR A 1 198 ? 7.387 -2.590 -9.594 1.00 38.72 198 THR A O 1
ATOM 1535 N N . TRP A 1 199 ? 6.266 -4.465 -9.042 1.00 42.56 199 TRP A N 1
ATOM 1536 C CA . TRP A 1 199 ? 7.333 -5.215 -8.360 1.00 42.56 199 TRP A CA 1
ATOM 1537 C C . TRP A 1 199 ? 7.759 -6.438 -9.168 1.00 42.56 199 TRP A C 1
ATOM 1539 O O . TRP A 1 199 ? 7.023 -6.816 -10.057 1.00 42.56 199 TRP A O 1
ATOM 1549 N N . THR A 1 200 ? 8.863 -7.111 -8.858 1.00 39.38 200 THR A N 1
ATOM 1550 C CA . THR A 1 200 ? 9.381 -8.250 -9.652 1.00 39.38 200 THR A CA 1
ATOM 1551 C C . THR A 1 200 ? 9.451 -9.550 -8.841 1.00 39.38 200 THR A C 1
ATOM 1553 O O . THR A 1 200 ? 9.728 -9.518 -7.644 1.00 39.38 200 THR A O 1
ATOM 1556 N N . ARG A 1 201 ? 9.194 -10.717 -9.461 1.00 31.94 201 ARG A N 1
ATOM 1557 C CA . ARG A 1 201 ? 9.270 -12.058 -8.830 1.00 31.94 201 ARG A CA 1
ATOM 1558 C C . ARG A 1 201 ? 10.207 -12.982 -9.629 1.00 31.94 201 ARG A C 1
ATOM 1560 O O . ARG A 1 201 ? 9.983 -13.106 -10.827 1.00 31.94 201 ARG A O 1
ATOM 1567 N N . PRO A 1 202 ? 11.139 -13.726 -9.000 1.00 36.22 202 PRO A N 1
ATOM 1568 C CA . PRO A 1 202 ? 11.845 -14.828 -9.656 1.00 36.22 202 PRO A CA 1
ATOM 1569 C C . PRO A 1 202 ? 11.057 -16.154 -9.602 1.00 36.22 202 PRO A C 1
ATOM 1571 O O . PRO A 1 202 ? 10.390 -16.474 -8.610 1.00 36.22 202 PRO A O 1
ATOM 1574 N N . GLY A 1 203 ? 11.151 -16.948 -10.672 1.00 30.25 203 GLY A N 1
ATOM 1575 C CA . GLY A 1 203 ? 10.751 -18.358 -10.691 1.00 30.25 203 GLY A CA 1
ATOM 1576 C C . GLY A 1 203 ? 11.849 -19.253 -10.105 1.00 30.25 203 GLY A C 1
ATOM 1577 O O . GLY A 1 203 ? 13.033 -19.019 -10.327 1.00 30.25 203 GLY A O 1
ATOM 1578 N N . SER A 1 204 ? 11.476 -20.280 -9.339 1.00 30.91 204 SER A N 1
ATOM 1579 C CA . SER A 1 204 ? 12.418 -21.251 -8.775 1.00 30.91 204 SER A CA 1
ATOM 1580 C C . SER A 1 204 ? 12.796 -22.324 -9.802 1.00 30.91 204 SER A C 1
ATOM 1582 O O . SER A 1 204 ? 11.937 -23.028 -10.331 1.00 30.91 204 SER A O 1
ATOM 1584 N N . THR A 1 205 ? 14.091 -22.516 -10.052 1.00 32.81 205 THR A N 1
ATOM 1585 C CA . THR A 1 205 ? 14.595 -23.676 -10.802 1.00 32.81 205 THR A CA 1
ATOM 1586 C C . THR A 1 205 ? 14.846 -24.864 -9.877 1.00 32.81 205 THR A C 1
ATOM 1588 O O . THR A 1 205 ? 15.612 -24.790 -8.918 1.00 32.81 205 THR A O 1
ATOM 1591 N N . ARG A 1 206 ? 14.218 -25.995 -10.207 1.00 31.94 206 ARG A N 1
ATOM 1592 C CA . ARG A 1 206 ? 14.522 -27.329 -9.678 1.00 31.94 206 ARG A CA 1
ATOM 1593 C C . ARG A 1 206 ? 15.837 -27.817 -10.302 1.00 31.94 206 ARG A C 1
ATOM 1595 O O . ARG A 1 206 ? 15.934 -27.898 -11.523 1.00 31.94 206 ARG A O 1
ATOM 1602 N N . ALA A 1 207 ? 16.835 -28.134 -9.479 1.00 31.23 207 ALA A N 1
ATOM 1603 C CA . ALA A 1 207 ? 18.137 -28.626 -9.935 1.00 31.23 207 ALA A CA 1
ATOM 1604 C C . ALA A 1 207 ? 18.058 -30.091 -10.419 1.00 31.23 207 ALA A C 1
ATOM 1606 O O . ALA A 1 207 ? 17.598 -30.967 -9.685 1.00 31.23 207 ALA A O 1
ATOM 1607 N N . GLY A 1 208 ? 18.506 -30.348 -11.653 1.00 31.64 208 GLY A N 1
ATOM 1608 C CA . GLY A 1 208 ? 18.892 -31.679 -12.145 1.00 31.64 208 GLY A CA 1
ATOM 1609 C C . GLY A 1 208 ? 20.350 -32.006 -11.778 1.00 31.64 208 GLY A C 1
ATOM 1610 O O . GLY A 1 208 ? 21.080 -31.103 -11.365 1.00 31.64 208 GLY A O 1
ATOM 1611 N N . PRO A 1 209 ? 20.783 -33.278 -11.873 1.00 34.62 209 PRO A N 1
ATOM 1612 C CA . PRO A 1 209 ? 22.026 -33.734 -11.259 1.00 34.62 209 PRO A CA 1
ATOM 1613 C C . PRO A 1 209 ? 23.251 -33.201 -12.013 1.00 34.62 209 PRO A C 1
ATOM 1615 O O . PRO A 1 209 ? 23.327 -33.283 -13.238 1.00 34.62 209 PRO A O 1
ATOM 1618 N N . GLY A 1 210 ? 24.204 -32.646 -11.261 1.00 34.12 210 GLY A N 1
ATOM 1619 C CA . GLY A 1 210 ? 25.474 -32.141 -11.784 1.00 34.12 210 GLY A CA 1
ATOM 1620 C C . GLY A 1 210 ? 26.448 -33.256 -12.206 1.00 34.12 210 GLY A C 1
ATOM 1621 O O . GLY A 1 210 ? 26.284 -34.407 -11.795 1.00 34.12 210 GLY A O 1
ATOM 1622 N N . PRO A 1 211 ? 27.463 -32.928 -13.026 1.00 32.75 211 PRO A N 1
ATOM 1623 C CA . PRO A 1 211 ? 28.441 -33.886 -13.543 1.00 32.75 211 PRO A CA 1
ATOM 1624 C C . PRO A 1 211 ? 29.449 -34.326 -12.460 1.00 32.75 211 PRO A C 1
ATOM 1626 O O . PRO A 1 211 ? 29.605 -33.633 -11.450 1.00 32.75 211 PRO A O 1
ATOM 1629 N N . PRO A 1 212 ? 30.151 -35.465 -12.641 1.00 37.06 212 PRO A N 1
ATOM 1630 C CA . PRO A 1 212 ? 31.031 -36.011 -11.615 1.00 37.06 212 PRO A CA 1
ATOM 1631 C C . PRO A 1 212 ? 32.314 -35.177 -11.487 1.00 37.06 212 PRO A C 1
ATOM 1633 O O . PRO A 1 212 ? 32.976 -34.870 -12.478 1.00 37.06 212 PRO A O 1
ATOM 1636 N N . GLY A 1 213 ? 32.659 -34.818 -10.250 1.00 39.12 213 GLY A N 1
ATOM 1637 C CA . GLY A 1 213 ? 33.907 -34.133 -9.909 1.00 39.12 213 GLY A CA 1
ATOM 1638 C C . GLY A 1 213 ? 35.121 -35.078 -9.863 1.00 39.12 213 GLY A C 1
ATOM 1639 O O . GLY A 1 213 ? 34.952 -36.295 -9.758 1.00 39.12 213 GLY A O 1
ATOM 1640 N N . PRO A 1 214 ? 36.353 -34.538 -9.938 1.00 32.06 214 PRO A N 1
ATOM 1641 C CA . PRO 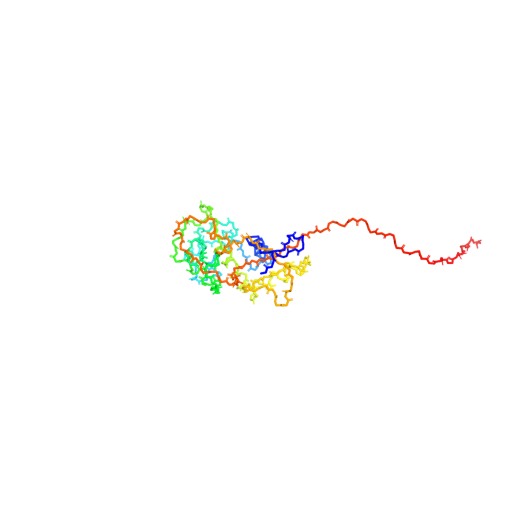A 1 214 ? 37.576 -35.329 -10.024 1.00 32.06 214 PRO A CA 1
ATOM 1642 C C . PRO A 1 214 ? 37.959 -36.012 -8.699 1.00 32.06 214 PRO A C 1
ATOM 1644 O O . PRO A 1 214 ? 37.706 -35.517 -7.601 1.00 32.06 214 PRO A O 1
ATOM 1647 N N . SER A 1 215 ? 38.599 -37.171 -8.848 1.00 36.72 215 SER A N 1
ATOM 1648 C CA . SER A 1 215 ? 39.063 -38.115 -7.825 1.00 36.72 215 SER A CA 1
ATOM 1649 C C . SER A 1 215 ? 39.968 -37.509 -6.742 1.00 36.72 215 SER A C 1
ATOM 1651 O O . SER A 1 215 ? 40.949 -36.834 -7.049 1.00 36.72 215 SER A O 1
ATOM 1653 N N . SER A 1 216 ? 39.686 -37.830 -5.474 1.00 36.50 216 SER A N 1
ATOM 1654 C CA . SER A 1 216 ? 40.546 -37.538 -4.312 1.00 36.50 216 SER A CA 1
ATOM 1655 C C . SER A 1 216 ? 41.735 -38.518 -4.189 1.00 36.50 216 SER A C 1
ATOM 1657 O O . SER A 1 216 ? 41.598 -39.673 -4.598 1.00 36.50 216 SER A O 1
ATOM 1659 N N . PRO A 1 217 ? 42.879 -38.112 -3.595 1.00 33.97 217 PRO A N 1
ATOM 1660 C CA . PRO A 1 217 ? 44.029 -38.991 -3.353 1.00 33.97 217 PRO A CA 1
ATOM 1661 C C . PRO A 1 217 ? 43.815 -39.910 -2.125 1.00 33.97 217 PRO A C 1
ATOM 1663 O O . PRO A 1 217 ? 42.910 -39.662 -1.321 1.00 33.97 217 PRO A O 1
ATOM 1666 N N . PRO A 1 218 ? 44.608 -40.992 -1.965 1.00 35.16 218 PRO A N 1
ATOM 1667 C CA . PRO A 1 218 ? 44.276 -42.089 -1.059 1.00 35.16 218 PRO A CA 1
ATOM 1668 C C . PRO A 1 218 ? 44.551 -41.768 0.419 1.00 35.16 218 PRO A C 1
ATOM 1670 O O . PRO A 1 218 ? 45.519 -41.095 0.770 1.00 35.16 218 PRO A O 1
ATOM 1673 N N . ARG A 1 219 ? 43.698 -42.316 1.296 1.00 34.22 219 ARG A N 1
ATOM 1674 C CA . ARG A 1 219 ? 43.873 -42.335 2.759 1.00 34.22 219 ARG A CA 1
ATOM 1675 C C . ARG A 1 219 ? 44.966 -43.331 3.179 1.00 34.22 219 ARG A C 1
ATOM 1677 O O . ARG A 1 219 ? 45.043 -44.406 2.586 1.00 34.22 219 ARG A O 1
ATOM 1684 N N . PRO A 1 220 ? 45.719 -43.057 4.260 1.00 31.81 220 PRO A N 1
ATOM 1685 C CA . PRO A 1 220 ? 46.587 -44.053 4.872 1.00 31.81 220 PRO A CA 1
ATOM 1686 C C . PRO A 1 220 ? 45.774 -45.089 5.667 1.00 31.81 220 PRO A C 1
ATOM 1688 O O . PRO A 1 220 ? 44.820 -44.766 6.380 1.00 31.81 220 PRO A O 1
ATOM 1691 N N . THR A 1 221 ? 46.171 -46.349 5.513 1.00 34.81 221 THR A N 1
ATOM 1692 C CA . THR A 1 221 ? 45.638 -47.545 6.177 1.00 34.81 221 THR A CA 1
ATOM 1693 C C . THR A 1 221 ? 46.067 -47.627 7.645 1.00 34.81 221 THR A C 1
ATOM 1695 O O . THR A 1 221 ? 47.186 -47.261 7.991 1.00 34.81 221 THR A O 1
ATOM 1698 N N . GLY A 1 222 ? 45.156 -48.105 8.498 1.00 30.44 222 GLY A N 1
ATOM 1699 C CA . GLY A 1 222 ? 45.236 -48.018 9.958 1.00 30.44 222 GLY A CA 1
ATOM 1700 C C . GLY A 1 222 ? 45.977 -49.137 10.692 1.00 30.44 222 GLY A C 1
ATOM 1701 O O . GLY A 1 222 ? 46.707 -49.922 10.098 1.00 30.44 222 GLY A O 1
ATOM 1702 N N . ARG A 1 223 ? 45.692 -49.241 11.998 1.00 32.94 223 ARG A N 1
ATOM 1703 C CA . ARG A 1 223 ? 45.535 -50.510 12.727 1.00 32.94 223 ARG A CA 1
ATOM 1704 C C . ARG A 1 223 ? 44.903 -50.282 14.101 1.00 32.94 223 ARG A C 1
ATOM 1706 O O . ARG A 1 223 ? 45.346 -49.443 14.874 1.00 32.94 223 ARG A O 1
ATOM 1713 N N . VAL A 1 224 ? 43.867 -51.072 14.360 1.00 36.03 224 VAL A N 1
ATOM 1714 C CA . VAL A 1 224 ? 43.251 -51.347 15.662 1.00 36.03 224 VAL A CA 1
ATOM 1715 C C . VAL A 1 224 ? 43.990 -52.536 16.272 1.00 36.03 224 VAL A C 1
ATOM 1717 O O . VAL A 1 224 ? 44.263 -53.508 15.564 1.00 36.03 224 VAL A O 1
ATOM 1720 N N . SER A 1 225 ? 44.304 -52.485 17.565 1.00 32.03 225 SER A N 1
ATOM 1721 C CA . SER A 1 225 ? 44.661 -53.660 18.371 1.00 32.03 225 SER A CA 1
ATOM 1722 C C . SER A 1 225 ? 44.374 -53.389 19.852 1.00 32.03 225 SER A C 1
ATOM 1724 O O . SER A 1 225 ? 44.860 -52.414 20.414 1.00 32.03 225 SER A O 1
ATOM 1726 N N . THR A 1 226 ? 43.597 -54.281 20.453 1.00 33.75 226 THR A N 1
ATOM 1727 C CA . THR A 1 226 ? 43.426 -54.564 21.889 1.00 33.75 226 THR A CA 1
ATOM 1728 C C . THR A 1 226 ? 43.166 -56.077 21.999 1.00 33.75 226 THR A C 1
ATOM 1730 O O . THR A 1 226 ? 42.751 -56.664 20.993 1.00 33.75 226 THR A O 1
ATOM 1733 N N . PRO A 1 227 ? 43.257 -56.732 23.172 1.00 36.06 227 PRO A N 1
ATOM 1734 C CA . PRO A 1 227 ? 44.035 -56.490 24.398 1.00 36.06 227 PRO A CA 1
ATOM 1735 C C . PRO A 1 227 ? 44.851 -57.779 24.755 1.00 36.06 227 PRO A C 1
ATOM 1737 O O . PRO A 1 227 ? 45.172 -58.518 23.818 1.00 36.06 227 PRO A O 1
ATOM 1740 N N . PRO A 1 228 ? 45.278 -58.050 26.011 1.00 42.34 228 PRO A N 1
ATOM 1741 C CA . PRO A 1 228 ? 44.390 -58.413 27.133 1.00 42.34 228 PRO A CA 1
ATOM 1742 C C . PRO A 1 228 ? 44.404 -57.444 28.325 1.00 42.34 228 PRO A C 1
ATOM 1744 O O . PRO A 1 228 ? 45.421 -56.744 28.524 1.00 42.34 228 PRO A O 1
#

Foldseek 3Di:
DDDDDDDQFAWEFPPPVCLVLLVVLVVVCVVVVLFHQADFLCVQPPPLAVVSRQAGLVCLSQQQALFAALCVQPVNVCQLQQLDQDQDDLSRSSNSRRVDDRNDRGPPDGDDHPNSSSSSQSSSCRSPVDHPQVSSCVVPCVVVVQVQKGWDQWLDDDPPPPGHHDDDPRHHLVRCVVVDDPPDDRRDDDDGSRPDGTITGHDDDDDDDDDDDDDDDDDDDDDDDDDD

Radius of gyration: 24.72 Å; chains: 1; bounding box: 69×72×62 Å

Secondary structure (DSSP, 8-state):
-PPPPP-TT-EE--GGGHHHHHHHHHHHHHHTTSS-TT-BHHHHSTTTSTTGGG-BHHHHHTT-S-PPPGGGSHHHHHHHTTS------HHHHHHHHHTSPPSSSTTSS----HHHHHHHHHHHHHHHSS-HHHHHIIIIIHHHT-TT--B-SSSSPSTT--S-EE--SS--HHHHGGGSPTTS-----------S--B--PPPPPPPPPPPPPPPPPPPP-------

pLDDT: mean 76.89, std 24.65, range [30.25, 98.94]

InterPro domains:
  IPR001466 Beta-lactamase-related [PF00144] (12-177)
  IPR012338 Beta-lactamase/transpeptidase-like [G3DSA:3.40.710.10] (2-206)
  IPR012338 Beta-lactamase/transpeptidase-like [SSF56601] (6-183)
  IPR050491 Beta-lactamase AmpC-like [PTHR46825] (7-167)

Organism: NCBI:txid68175

Sequence (228 aa):
MADHKLAVDDEFRMGSNTKTLVATLILQLVAEHRVNLTDSVESWLPGLVPGGRAITLRMLLNHTSGLYDYTDDPAGLASVTGQDQRQWTPEELLALATRHQALFTPGKKWSYSNTNYIALGMVLEKATGRSVADLIDERIVQPLRLTHTYLATTAAWRPGDDRTHAHGYEPDAAHLGPLLPPGMPRGRPSRVRATTTTWTRPGSTRAGPGPPGPSSPPRPTGRVSTPP